Protein AF-A0A9D4W2P3-F1 (afdb_monomer_lite)

Secondary structure (DSSP, 8-state):
----------SS-SSS--GGGS---TTS--EETTTTEE-S-S-SSS-GGG-S--HHHHHHTSTHHHHHHHHHHHHHHHHHTT----TTT-HHHHHHHHHHHHHHHHHHHHHHHHHHHHHH--TT------HHHHH--S----EEPTTS-EEESHHHHTTTT-SS-------------SS-----GGG-S-SSSSTTT---STTPPP-HHHHHHHHHHHHHHHHHHHHTTS--

Structure (mmCIF, N/CA/C/O backbone):
data_AF-A0A9D4W2P3-F1
#
_entry.id   AF-A0A9D4W2P3-F1
#
loop_
_atom_site.group_PDB
_atom_site.id
_atom_site.type_symbol
_atom_site.label_atom_id
_atom_site.label_alt_id
_atom_site.label_comp_id
_atom_site.label_asym_id
_atom_site.label_entity_id
_atom_site.label_seq_id
_atom_site.pdbx_PDB_ins_code
_atom_site.Cartn_x
_atom_site.Cartn_y
_atom_site.Cartn_z
_atom_site.occupancy
_atom_site.B_iso_or_equiv
_atom_site.auth_seq_id
_atom_site.auth_comp_id
_atom_site.auth_asym_id
_atom_site.auth_atom_id
_atom_site.pdbx_PDB_model_num
ATOM 1 N N . MET A 1 1 ? 46.806 33.513 -24.355 1.00 38.38 1 MET A N 1
ATOM 2 C CA . MET A 1 1 ? 45.499 32.823 -24.316 1.00 38.38 1 MET A CA 1
ATOM 3 C C . MET A 1 1 ? 45.738 31.335 -24.508 1.00 38.38 1 MET A C 1
ATOM 5 O O . MET A 1 1 ? 46.000 30.915 -25.624 1.00 38.38 1 MET A O 1
ATOM 9 N N . ILE A 1 2 ? 45.729 30.551 -23.429 1.00 45.34 2 ILE A N 1
ATOM 10 C CA . ILE A 1 2 ? 45.813 29.088 -23.518 1.00 45.34 2 ILE A CA 1
ATOM 11 C C . ILE A 1 2 ? 44.373 28.591 -23.656 1.00 45.34 2 ILE A C 1
ATOM 13 O O . ILE A 1 2 ? 43.622 28.591 -22.683 1.00 45.34 2 ILE A O 1
ATOM 17 N N . GLN A 1 3 ? 43.963 28.233 -24.873 1.00 53.19 3 GLN A N 1
ATOM 18 C CA . GLN A 1 3 ? 42.738 27.466 -25.081 1.00 53.19 3 GLN A CA 1
ATOM 19 C C . GLN A 1 3 ? 42.959 26.081 -24.471 1.00 53.19 3 GLN A C 1
ATOM 21 O O . GLN A 1 3 ? 43.619 25.224 -25.056 1.00 53.19 3 GLN A O 1
ATOM 26 N N . VAL A 1 4 ? 42.426 25.863 -23.270 1.00 56.66 4 VAL A N 1
ATOM 27 C CA . VAL A 1 4 ? 42.284 24.515 -22.728 1.00 56.66 4 VAL A CA 1
ATOM 28 C C . VAL A 1 4 ? 41.228 23.823 -23.586 1.00 56.66 4 VAL A C 1
ATOM 30 O O . VAL A 1 4 ? 40.031 24.027 -23.405 1.00 56.66 4 VAL A O 1
ATOM 33 N N . LEU A 1 5 ? 41.677 23.039 -24.566 1.00 58.06 5 LEU A N 1
ATOM 34 C CA . LEU A 1 5 ? 40.849 22.074 -25.280 1.00 58.06 5 LEU A CA 1
ATOM 35 C C . LEU A 1 5 ? 40.244 21.123 -24.241 1.00 58.06 5 LEU A C 1
ATOM 37 O O . LEU A 1 5 ? 40.910 20.218 -23.733 1.00 58.06 5 LEU A O 1
ATOM 41 N N . MET A 1 6 ? 38.984 21.362 -23.884 1.00 60.69 6 MET A N 1
ATOM 42 C CA . MET A 1 6 ? 38.217 20.484 -23.014 1.00 60.69 6 MET A CA 1
ATOM 43 C C . MET A 1 6 ? 37.988 19.181 -23.783 1.00 60.69 6 MET A C 1
ATOM 45 O O . MET A 1 6 ? 37.117 19.083 -24.643 1.00 60.69 6 MET A O 1
ATOM 49 N N . ARG A 1 7 ? 38.859 18.199 -23.529 1.00 65.06 7 ARG A N 1
ATOM 50 C CA . ARG A 1 7 ? 38.795 16.848 -24.096 1.00 65.06 7 ARG A CA 1
ATOM 51 C C . ARG A 1 7 ? 37.372 16.305 -23.874 1.00 65.06 7 ARG A C 1
ATOM 53 O O . ARG A 1 7 ? 36.902 16.409 -22.737 1.00 65.06 7 ARG A O 1
ATOM 60 N N . PRO A 1 8 ? 36.680 15.752 -24.890 1.00 65.88 8 PRO A N 1
ATOM 61 C CA . PRO A 1 8 ? 35.343 15.203 -24.691 1.00 65.88 8 PRO A CA 1
ATOM 62 C C . PRO A 1 8 ? 35.424 14.132 -23.601 1.00 65.88 8 PRO A C 1
ATOM 64 O O . PRO A 1 8 ? 36.114 13.122 -23.749 1.00 65.88 8 PRO A O 1
ATOM 67 N N . ARG A 1 9 ? 34.801 14.402 -22.452 1.00 76.06 9 ARG A N 1
ATOM 68 C CA . ARG A 1 9 ? 34.713 13.434 -21.359 1.00 76.06 9 ARG A CA 1
ATOM 69 C C . ARG A 1 9 ? 33.626 12.435 -21.731 1.00 76.06 9 ARG A C 1
ATOM 71 O O . ARG A 1 9 ? 32.542 12.843 -22.141 1.00 76.06 9 ARG A O 1
ATOM 78 N N . ASN A 1 10 ? 33.918 11.143 -21.602 1.00 81.56 10 ASN A N 1
A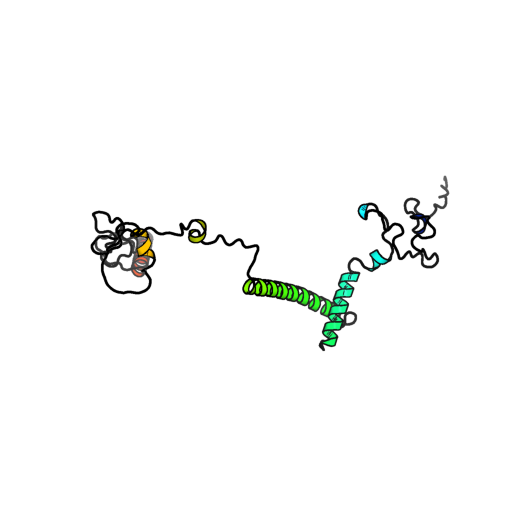TOM 79 C CA . ASN A 1 10 ? 32.897 10.110 -21.754 1.00 81.56 10 ASN A CA 1
ATOM 80 C C . ASN A 1 10 ? 31.756 10.401 -20.767 1.00 81.56 10 ASN A C 1
ATOM 82 O O . ASN A 1 10 ? 32.015 10.609 -19.586 1.00 81.56 10 ASN A O 1
ATOM 86 N N . LEU A 1 11 ? 30.517 10.434 -21.269 1.00 86.81 11 LEU A N 1
ATOM 87 C CA . LEU A 1 11 ? 29.311 10.715 -20.474 1.00 86.81 11 LEU A CA 1
ATOM 88 C C . LEU A 1 11 ? 28.924 9.553 -19.551 1.00 86.81 11 LEU A C 1
ATOM 90 O O . LEU A 1 11 ? 28.167 9.747 -18.607 1.00 86.81 11 LEU A O 1
ATOM 94 N N . CYS A 1 12 ? 29.423 8.350 -19.841 1.00 86.50 12 CYS A N 1
ATOM 95 C CA . CYS A 1 12 ? 29.224 7.187 -18.991 1.00 86.50 12 CYS A CA 1
ATOM 96 C C . CYS A 1 12 ? 29.960 7.403 -17.669 1.00 86.50 12 CYS A C 1
ATOM 98 O O . CYS A 1 12 ? 31.192 7.508 -17.656 1.00 86.50 12 CYS A O 1
ATOM 100 N N . LEU A 1 13 ? 29.197 7.450 -16.580 1.00 91.12 13 LEU A N 1
ATOM 101 C CA . LEU A 1 13 ? 29.736 7.397 -15.228 1.00 91.12 13 LEU A CA 1
ATOM 102 C C . LEU A 1 13 ? 30.447 6.052 -15.059 1.00 91.12 13 LEU A C 1
ATOM 104 O O . LEU A 1 13 ? 29.968 5.030 -15.552 1.00 91.12 13 LEU A O 1
ATOM 108 N N . ARG A 1 14 ? 31.641 6.065 -14.461 1.00 89.38 14 ARG A N 1
ATOM 109 C CA . ARG A 1 14 ? 32.452 4.844 -14.295 1.00 89.38 14 ARG A CA 1
ATOM 110 C C . ARG A 1 14 ? 32.100 4.095 -13.015 1.00 89.38 14 ARG A C 1
ATOM 112 O O . ARG A 1 14 ? 32.442 2.925 -12.892 1.00 89.38 14 ARG A O 1
ATOM 119 N N . GLU A 1 15 ? 31.454 4.787 -12.088 1.00 90.38 15 GLU A N 1
ATOM 120 C CA . GLU A 1 15 ? 30.993 4.301 -10.796 1.00 90.38 15 GLU A CA 1
ATOM 121 C C . GLU A 1 15 ? 29.746 3.417 -10.945 1.00 90.38 15 GLU A C 1
ATOM 123 O O . GLU A 1 15 ? 29.604 2.427 -10.229 1.00 90.38 15 GLU A O 1
ATOM 128 N N . ASP A 1 16 ? 28.886 3.734 -11.918 1.00 90.50 16 ASP A N 1
ATOM 129 C CA . ASP A 1 16 ? 27.661 2.987 -12.196 1.00 90.50 16 ASP A CA 1
ATOM 130 C C . ASP A 1 16 ? 27.954 1.795 -13.113 1.00 90.50 16 ASP A C 1
ATOM 132 O O . ASP A 1 16 ? 28.232 1.933 -14.309 1.00 90.50 16 ASP A O 1
ATOM 136 N N . THR A 1 17 ? 27.861 0.589 -12.564 1.00 90.56 17 THR A N 1
ATOM 137 C CA . THR A 1 17 ? 27.993 -0.645 -13.341 1.00 90.56 17 THR A CA 1
ATOM 138 C C . THR A 1 17 ? 26.721 -0.920 -14.147 1.00 90.56 17 THR A C 1
ATOM 140 O O . THR A 1 17 ? 25.586 -0.697 -13.719 1.00 90.56 17 THR A O 1
ATOM 143 N N . THR A 1 18 ? 26.886 -1.428 -15.368 1.00 91.81 18 THR A N 1
ATOM 144 C CA . THR A 1 18 ? 25.745 -1.765 -16.228 1.00 91.81 18 THR A CA 1
ATOM 145 C C . THR A 1 18 ? 25.010 -3.001 -15.714 1.00 91.81 18 THR A C 1
ATOM 147 O O . THR A 1 18 ? 25.652 -3.967 -15.303 1.00 91.81 18 THR A O 1
ATOM 150 N N . LYS A 1 19 ? 23.678 -3.036 -15.859 1.00 92.50 19 LYS A N 1
ATOM 151 C CA . LYS A 1 19 ? 22.814 -4.110 -15.329 1.00 92.50 19 LYS A CA 1
ATOM 152 C C . LYS A 1 19 ? 23.292 -5.536 -15.668 1.00 92.50 19 LYS A C 1
ATOM 154 O O . LYS A 1 19 ? 23.323 -6.397 -14.801 1.00 92.50 19 LYS A O 1
ATOM 159 N N . TYR A 1 20 ? 23.697 -5.786 -16.911 1.00 92.31 20 TYR A N 1
ATOM 160 C CA . TYR A 1 20 ? 24.110 -7.114 -17.392 1.00 92.31 20 TYR A CA 1
ATOM 161 C C . TYR A 1 20 ? 25.519 -7.549 -16.952 1.00 92.31 20 TYR A C 1
ATOM 163 O O . TYR A 1 20 ? 25.903 -8.684 -17.205 1.00 92.31 20 TYR A O 1
ATOM 171 N N . LEU A 1 21 ? 26.304 -6.671 -16.318 1.00 92.19 21 LEU A N 1
ATOM 172 C CA . LEU A 1 21 ? 27.628 -7.024 -15.791 1.00 92.19 21 LEU A CA 1
ATOM 173 C C . LEU A 1 21 ? 27.584 -7.477 -14.327 1.00 92.19 21 LEU A C 1
ATOM 175 O O . LEU A 1 21 ? 28.593 -7.958 -13.822 1.00 92.19 21 LEU A O 1
ATOM 179 N N . TRP A 1 22 ? 26.432 -7.367 -13.655 1.00 89.38 22 TRP A N 1
ATOM 180 C CA . TRP A 1 22 ? 26.283 -7.805 -12.263 1.00 89.38 22 TRP A CA 1
ATOM 181 C C . TRP A 1 22 ? 26.430 -9.318 -12.089 1.00 89.38 22 TRP A C 1
ATOM 183 O O . TRP A 1 22 ? 26.970 -9.768 -11.082 1.00 89.38 22 TRP A O 1
ATOM 193 N N . ASN A 1 23 ? 25.967 -10.106 -13.061 1.00 91.44 23 ASN A N 1
ATOM 194 C CA . ASN A 1 23 ? 26.142 -11.553 -13.075 1.00 91.44 23 ASN A CA 1
ATOM 195 C C . ASN A 1 23 ? 26.483 -12.013 -14.498 1.00 91.44 23 ASN A C 1
ATOM 197 O O . ASN A 1 23 ? 25.672 -11.878 -15.407 1.00 91.44 23 ASN A O 1
ATOM 201 N N . LEU A 1 24 ? 27.689 -12.558 -14.683 1.00 91.12 24 LEU A N 1
ATOM 202 C CA . LEU A 1 24 ? 28.179 -13.021 -15.989 1.00 91.12 24 LEU A CA 1
ATOM 203 C C . LEU A 1 24 ? 27.689 -14.429 -16.357 1.00 91.12 24 LEU A C 1
ATOM 205 O O . LEU A 1 24 ? 27.979 -14.918 -17.448 1.00 91.12 24 LEU A O 1
ATOM 209 N N . ASN A 1 25 ? 26.964 -15.102 -15.460 1.00 90.88 25 ASN A N 1
ATOM 210 C CA . ASN A 1 25 ? 26.402 -16.411 -15.757 1.00 90.88 25 ASN A CA 1
ATOM 211 C C . ASN A 1 25 ? 25.335 -16.296 -16.849 1.00 90.88 25 ASN A C 1
ATOM 213 O O . ASN A 1 25 ? 24.422 -15.476 -16.761 1.00 90.88 25 ASN A O 1
ATOM 217 N N . VAL A 1 26 ? 25.408 -17.182 -17.842 1.00 88.88 26 VAL A N 1
ATOM 218 C CA . VAL A 1 26 ? 24.479 -17.206 -18.987 1.00 88.88 26 VAL A CA 1
ATOM 219 C C . VAL A 1 26 ? 23.028 -17.443 -18.547 1.00 88.88 26 VAL A C 1
ATOM 221 O O . VAL A 1 26 ? 22.110 -16.892 -19.142 1.00 88.88 26 VAL A O 1
ATOM 224 N N . ASN A 1 27 ? 22.830 -18.209 -17.469 1.00 88.50 27 ASN A N 1
ATOM 225 C CA . ASN A 1 27 ? 21.514 -18.535 -16.903 1.00 88.50 27 ASN A CA 1
ATOM 226 C C . ASN A 1 27 ? 21.046 -17.533 -15.830 1.00 88.50 27 ASN A C 1
ATOM 228 O O . ASN A 1 27 ? 20.189 -17.862 -15.014 1.00 88.50 27 ASN A O 1
ATOM 232 N N . SER A 1 28 ? 21.656 -16.349 -15.761 1.00 89.31 28 SER A N 1
ATOM 233 C CA . SER A 1 28 ? 21.198 -15.278 -14.874 1.00 89.31 28 SER A CA 1
ATOM 234 C C . SER A 1 28 ? 19.982 -14.543 -15.460 1.00 89.31 28 SER A C 1
ATOM 236 O O . SER A 1 28 ? 19.429 -14.937 -16.489 1.00 89.31 28 SER A O 1
ATOM 238 N N . ALA A 1 29 ? 19.543 -13.474 -14.793 1.00 92.12 29 ALA A N 1
ATOM 239 C CA . ALA A 1 29 ? 18.413 -12.671 -15.239 1.00 92.12 29 ALA A CA 1
ATOM 240 C C . ALA A 1 29 ? 18.616 -12.104 -16.656 1.00 92.12 29 ALA A C 1
ATOM 242 O O . ALA A 1 29 ? 19.649 -11.520 -16.989 1.00 92.12 29 ALA A O 1
ATOM 243 N N . HIS A 1 30 ? 17.583 -12.228 -17.490 1.00 93.62 30 HIS A N 1
ATOM 244 C CA . HIS A 1 30 ? 17.625 -11.762 -18.871 1.00 93.62 30 HIS A CA 1
ATOM 245 C C . HIS A 1 30 ? 17.617 -10.225 -18.963 1.00 93.62 30 HIS A C 1
ATOM 247 O O . HIS A 1 30 ? 16.738 -9.558 -18.407 1.00 93.62 30 HIS A O 1
ATOM 253 N N . TYR A 1 31 ? 18.565 -9.672 -19.724 1.00 94.94 31 TYR A N 1
ATOM 254 C CA . TYR A 1 31 ? 18.640 -8.251 -20.067 1.00 94.94 31 TYR A CA 1
ATOM 255 C C . TYR A 1 31 ? 18.211 -8.026 -21.519 1.00 94.94 31 TYR A C 1
ATOM 257 O O . TYR A 1 31 ? 18.824 -8.571 -22.436 1.00 94.94 31 TYR A O 1
ATOM 265 N N . ASP A 1 32 ? 17.200 -7.183 -21.734 1.00 95.69 32 ASP A N 1
ATOM 266 C CA . ASP A 1 32 ? 16.795 -6.748 -23.072 1.00 95.69 32 ASP A CA 1
ATOM 267 C C . ASP A 1 32 ? 17.592 -5.489 -23.476 1.00 95.69 32 ASP A C 1
ATOM 269 O O . ASP A 1 32 ? 17.334 -4.403 -22.938 1.00 95.69 32 ASP A O 1
ATOM 273 N N . PRO A 1 33 ? 18.535 -5.574 -24.438 1.00 95.69 33 PRO A N 1
ATOM 274 C CA . PRO A 1 33 ? 19.380 -4.446 -24.829 1.00 95.69 33 PRO A CA 1
ATOM 275 C C . PRO A 1 33 ? 18.615 -3.330 -25.547 1.00 95.69 33 PRO A C 1
ATOM 277 O O . PRO A 1 33 ? 19.089 -2.193 -25.590 1.00 95.69 33 PRO A O 1
ATOM 280 N N . LYS A 1 34 ? 17.427 -3.616 -26.097 1.00 96.56 34 LYS A N 1
ATOM 281 C CA . LYS A 1 34 ? 16.631 -2.621 -26.822 1.00 96.56 34 LYS A CA 1
ATOM 282 C C . LYS A 1 34 ? 15.956 -1.657 -25.857 1.00 96.56 34 LYS A C 1
ATOM 284 O O . LYS A 1 34 ? 16.083 -0.441 -25.995 1.00 96.56 34 LYS A O 1
ATOM 289 N N . THR A 1 35 ? 15.244 -2.206 -24.876 1.00 95.31 35 THR A N 1
ATOM 290 C CA . THR A 1 35 ? 14.532 -1.424 -23.855 1.00 95.31 35 THR A CA 1
ATOM 291 C C . THR A 1 35 ? 15.409 -1.089 -22.651 1.00 95.31 35 THR A C 1
ATOM 293 O O . THR A 1 35 ? 15.015 -0.273 -21.822 1.00 95.31 35 THR A O 1
ATOM 296 N N . ARG A 1 36 ? 16.608 -1.685 -22.569 1.00 93.62 36 ARG A N 1
ATOM 297 C CA . ARG A 1 36 ? 17.552 -1.572 -21.447 1.00 93.62 36 ARG A CA 1
ATOM 298 C C . ARG A 1 36 ? 16.940 -2.005 -20.109 1.00 93.62 36 ARG A C 1
ATOM 300 O O . ARG A 1 36 ? 17.272 -1.452 -19.056 1.00 93.62 36 ARG A O 1
ATOM 307 N N . SER A 1 37 ? 16.048 -2.993 -20.149 1.00 94.31 37 SER A N 1
ATOM 308 C CA . SER A 1 37 ? 15.345 -3.500 -18.968 1.00 94.31 37 SER A CA 1
ATOM 309 C C . SER A 1 37 ? 15.853 -4.876 -18.545 1.00 94.31 37 SER A C 1
ATOM 311 O O . SER A 1 37 ? 16.208 -5.710 -19.378 1.00 94.31 37 SER A O 1
ATOM 313 N N . MET A 1 38 ? 15.896 -5.096 -17.233 1.00 94.38 38 MET A N 1
ATOM 314 C CA . MET A 1 38 ? 16.194 -6.384 -16.606 1.00 94.38 38 MET A CA 1
ATOM 315 C C . MET A 1 38 ? 15.075 -6.656 -15.609 1.00 94.38 38 MET A C 1
ATOM 317 O O . MET A 1 38 ? 14.897 -5.903 -14.658 1.00 94.38 38 MET A O 1
ATOM 321 N N . ARG A 1 39 ? 14.254 -7.676 -15.866 1.00 92.75 39 ARG A N 1
ATOM 322 C CA . ARG A 1 39 ? 13.030 -7.887 -15.076 1.00 92.75 39 ARG A CA 1
ATOM 323 C C . ARG A 1 39 ? 13.314 -8.502 -13.713 1.00 92.75 39 ARG A C 1
ATOM 325 O O . ARG A 1 39 ? 12.799 -8.007 -12.716 1.00 92.75 39 ARG A O 1
ATOM 332 N N . GLU A 1 40 ? 14.089 -9.576 -13.717 1.00 93.19 40 GLU A N 1
ATOM 333 C CA . GLU A 1 40 ? 14.409 -10.381 -12.541 1.00 93.19 40 GLU A CA 1
ATOM 334 C C . GLU A 1 40 ? 15.735 -9.956 -11.916 1.00 93.19 40 GLU A C 1
ATOM 336 O O . GLU A 1 40 ? 16.567 -9.303 -12.552 1.00 93.19 40 GLU A O 1
ATOM 341 N N . ASP A 1 41 ? 15.933 -10.357 -10.668 1.00 92.56 41 ASP A N 1
ATOM 342 C CA . ASP A 1 41 ? 17.146 -10.096 -9.912 1.00 92.56 41 ASP A CA 1
ATOM 343 C C . ASP A 1 41 ? 18.303 -10.934 -10.471 1.00 92.56 41 ASP A C 1
ATOM 345 O O . ASP A 1 41 ? 18.212 -12.164 -10.517 1.00 92.56 41 ASP A O 1
ATOM 349 N N . PRO A 1 42 ? 19.444 -10.320 -10.830 1.00 91.00 42 PRO A N 1
ATOM 350 C CA . PRO A 1 42 ? 20.603 -11.072 -11.305 1.00 91.00 42 PRO A CA 1
ATOM 351 C C . PRO A 1 42 ? 21.255 -11.920 -10.200 1.00 91.00 42 PRO A C 1
ATOM 353 O O . PRO A 1 42 ? 21.966 -12.876 -10.509 1.00 91.00 42 PRO A O 1
ATOM 356 N N . LEU A 1 43 ? 21.029 -11.589 -8.922 1.00 90.31 43 LEU A N 1
ATOM 357 C CA . LEU A 1 43 ? 21.600 -12.266 -7.751 1.00 90.31 43 LEU A CA 1
ATOM 358 C C . LEU A 1 43 ? 20.509 -12.548 -6.697 1.00 90.31 43 LEU A C 1
ATOM 360 O O . LEU A 1 43 ? 20.433 -11.849 -5.687 1.00 90.31 43 LEU A O 1
ATOM 364 N N . PRO A 1 44 ? 19.654 -13.570 -6.882 1.00 88.06 44 PRO A N 1
ATOM 365 C CA . PRO A 1 44 ? 18.550 -13.838 -5.958 1.00 88.06 44 PRO A CA 1
ATOM 366 C C . PRO A 1 44 ? 19.027 -14.306 -4.574 1.00 88.06 44 PRO A C 1
ATOM 368 O O . PRO A 1 44 ? 18.443 -13.910 -3.570 1.00 88.06 44 PRO A O 1
ATOM 371 N N . VAL A 1 45 ? 20.119 -15.078 -4.513 1.00 89.25 45 VAL A N 1
ATOM 372 C CA . VAL A 1 45 ? 20.633 -15.716 -3.281 1.00 89.25 45 VAL A CA 1
ATOM 373 C C . VAL A 1 45 ? 21.319 -14.734 -2.323 1.00 89.25 45 VAL A C 1
ATOM 375 O O . VAL A 1 45 ? 21.369 -14.993 -1.125 1.00 89.25 45 VAL A O 1
ATOM 378 N N . ALA A 1 46 ? 21.854 -13.618 -2.828 1.00 88.31 46 ALA A N 1
ATOM 379 C CA . ALA A 1 46 ? 22.594 -12.664 -2.001 1.00 88.31 46 ALA A CA 1
ATOM 380 C C . ALA A 1 46 ? 21.700 -12.000 -0.934 1.00 88.31 46 ALA A C 1
ATOM 382 O O . ALA A 1 46 ? 20.474 -11.956 -1.068 1.00 88.31 46 ALA A O 1
ATOM 383 N N . HIS A 1 47 ? 22.306 -11.459 0.123 1.00 89.19 47 HIS A N 1
ATOM 384 C CA . HIS A 1 47 ? 21.573 -10.736 1.162 1.00 89.19 47 HIS A CA 1
ATOM 385 C C . HIS A 1 47 ? 21.056 -9.382 0.644 1.00 89.19 47 HIS A C 1
ATOM 387 O O . HIS A 1 47 ? 21.787 -8.694 -0.064 1.00 89.19 47 HIS A O 1
ATOM 393 N N . PRO A 1 48 ? 19.833 -8.952 1.011 1.00 87.12 48 PRO A N 1
ATOM 394 C CA . PRO A 1 48 ? 19.205 -7.748 0.451 1.00 87.12 48 PRO A CA 1
ATOM 395 C C . PRO A 1 48 ? 20.003 -6.463 0.717 1.00 87.12 48 PRO A C 1
ATOM 397 O O . PRO A 1 48 ? 20.112 -5.620 -0.160 1.00 87.12 48 PRO A O 1
ATOM 400 N N . ASN A 1 49 ? 20.650 -6.340 1.880 1.00 87.50 49 ASN A N 1
ATOM 401 C CA . ASN A 1 49 ? 21.434 -5.146 2.227 1.00 87.50 49 ASN A CA 1
ATOM 402 C C . ASN A 1 49 ? 22.724 -4.989 1.405 1.00 87.50 49 ASN A C 1
ATOM 404 O O . ASN A 1 49 ? 23.279 -3.897 1.338 1.00 87.50 49 ASN A O 1
ATOM 408 N N . GLU A 1 50 ? 23.219 -6.075 0.813 1.00 84.75 50 GLU A N 1
ATOM 409 C CA . GLU A 1 50 ? 24.427 -6.081 -0.018 1.00 84.75 50 GLU A CA 1
ATOM 410 C C . GLU A 1 50 ? 24.085 -5.935 -1.509 1.00 84.75 50 GLU A C 1
ATOM 412 O O . GLU A 1 50 ? 24.971 -5.724 -2.339 1.00 84.75 50 GLU A O 1
ATOM 417 N N . LYS A 1 51 ? 22.796 -6.035 -1.868 1.00 85.25 51 LYS A N 1
ATOM 418 C CA . LYS A 1 51 ? 22.331 -5.894 -3.246 1.00 85.25 51 LYS A CA 1
ATOM 419 C C . LYS A 1 51 ? 22.206 -4.424 -3.610 1.00 85.25 51 LYS A C 1
ATOM 421 O O . LYS A 1 51 ? 21.437 -3.674 -3.023 1.00 85.25 51 LYS A O 1
ATOM 426 N N . PHE A 1 52 ? 22.908 -4.038 -4.667 1.00 85.25 52 PHE A N 1
ATOM 427 C CA . PHE A 1 52 ? 22.722 -2.731 -5.293 1.00 85.25 52 PHE A CA 1
ATOM 428 C C . PHE A 1 52 ? 21.481 -2.688 -6.205 1.00 85.25 52 PHE A C 1
ATOM 430 O O . PHE A 1 52 ? 20.904 -1.626 -6.423 1.00 85.25 52 PHE A O 1
ATOM 437 N N . TYR A 1 53 ? 21.073 -3.835 -6.760 1.00 90.19 53 TYR A N 1
ATOM 438 C CA . TYR A 1 53 ? 19.989 -3.926 -7.737 1.00 90.19 53 TYR A CA 1
ATOM 439 C C . TYR A 1 53 ? 19.151 -5.198 -7.547 1.00 90.19 53 TYR A C 1
ATOM 441 O O . TYR A 1 53 ? 19.677 -6.310 -7.598 1.00 90.19 53 TYR A O 1
ATOM 449 N N . GLU A 1 54 ? 17.841 -5.014 -7.381 1.00 90.88 54 GLU A N 1
ATOM 450 C CA . GLU A 1 54 ? 16.833 -6.063 -7.132 1.00 90.88 54 GLU A CA 1
ATOM 451 C C . GLU A 1 54 ? 15.877 -6.239 -8.331 1.00 90.88 54 GLU A C 1
ATOM 453 O O . GLU A 1 54 ? 14.697 -6.521 -8.167 1.00 90.88 54 GLU A O 1
ATOM 458 N N . GLY A 1 55 ? 16.339 -5.969 -9.558 1.00 92.25 55 GLY A N 1
ATOM 459 C CA . GLY A 1 55 ? 15.500 -6.104 -10.756 1.00 92.25 55 GLY A CA 1
ATOM 460 C C . GLY A 1 55 ? 14.457 -4.989 -10.941 1.00 92.25 55 GLY A C 1
ATOM 461 O O . GLY A 1 55 ? 14.023 -4.309 -10.013 1.00 92.25 55 GLY A O 1
ATOM 462 N N . ASP A 1 56 ? 14.014 -4.776 -12.184 1.00 93.56 56 ASP A N 1
ATOM 463 C CA . ASP A 1 56 ? 13.034 -3.727 -12.500 1.00 93.56 56 ASP A CA 1
ATOM 464 C C . ASP A 1 56 ? 11.629 -4.050 -11.945 1.00 93.56 56 ASP A C 1
ATOM 466 O O . ASP A 1 56 ? 10.831 -3.138 -11.720 1.00 93.56 56 ASP A O 1
ATOM 470 N N . ASN A 1 57 ? 11.295 -5.327 -11.716 1.00 92.56 57 ASN A N 1
ATOM 471 C CA . ASN A 1 57 ? 9.983 -5.723 -11.189 1.00 92.56 57 ASN A CA 1
ATOM 472 C C . ASN A 1 57 ? 9.766 -5.286 -9.738 1.00 92.56 57 ASN A C 1
ATOM 474 O O . ASN A 1 57 ? 8.654 -4.886 -9.386 1.00 92.56 57 ASN A O 1
ATOM 478 N N . GLN A 1 58 ? 10.813 -5.325 -8.917 1.00 91.38 58 GLN A N 1
ATOM 479 C CA . GLN A 1 58 ? 10.750 -4.872 -7.535 1.00 91.38 58 GLN A CA 1
ATOM 480 C C . GLN A 1 58 ? 10.423 -3.377 -7.463 1.00 91.38 58 GLN 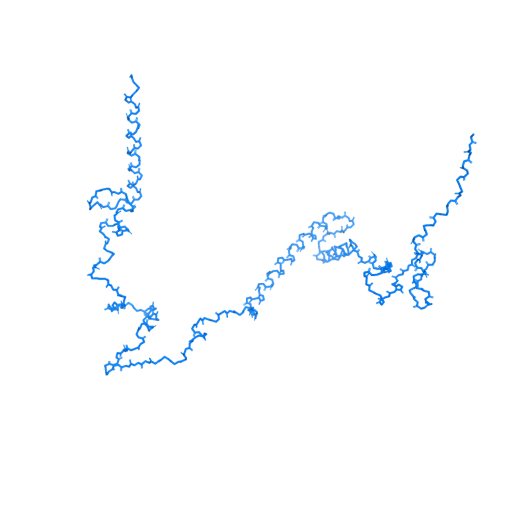A C 1
ATOM 482 O O . GLN A 1 58 ? 9.493 -2.965 -6.767 1.00 91.38 58 GLN A O 1
ATOM 487 N N . TYR A 1 59 ? 11.108 -2.554 -8.262 1.00 89.00 59 TYR A N 1
ATOM 488 C CA . TYR A 1 59 ? 10.831 -1.115 -8.341 1.00 89.00 59 TYR A CA 1
ATOM 489 C C . TYR A 1 59 ? 9.430 -0.802 -8.888 1.00 89.00 59 TYR A C 1
ATOM 491 O O . TYR A 1 59 ? 8.800 0.160 -8.460 1.00 89.00 59 TYR A O 1
ATOM 499 N N . ARG A 1 60 ? 8.899 -1.623 -9.804 1.00 90.31 60 ARG A N 1
ATOM 500 C CA . ARG A 1 60 ? 7.522 -1.468 -10.317 1.00 90.31 60 ARG A CA 1
ATOM 501 C C . ARG A 1 60 ? 6.450 -1.790 -9.279 1.00 90.31 60 ARG A C 1
ATOM 503 O O . ARG A 1 60 ? 5.371 -1.206 -9.324 1.00 90.31 60 ARG A O 1
ATOM 510 N N . ASN A 1 61 ? 6.736 -2.723 -8.376 1.00 90.81 61 ASN A N 1
ATOM 511 C CA . ASN A 1 61 ? 5.792 -3.222 -7.378 1.00 90.81 61 ASN A CA 1
ATOM 512 C C . ASN A 1 61 ? 5.994 -2.601 -5.990 1.00 90.81 61 ASN A C 1
ATOM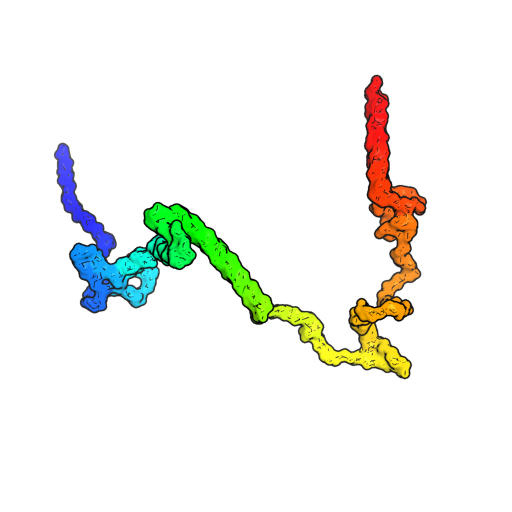 514 O O . ASN A 1 61 ? 5.468 -3.130 -5.016 1.00 90.81 61 ASN A O 1
ATOM 518 N N . SER A 1 62 ? 6.737 -1.502 -5.874 1.00 92.75 62 SER A N 1
ATOM 519 C CA . SER A 1 62 ? 7.045 -0.857 -4.596 1.00 92.75 62 SER A CA 1
ATOM 520 C C . SER A 1 62 ? 6.575 0.599 -4.546 1.00 92.75 62 SER A C 1
ATOM 522 O O . SER A 1 62 ? 6.175 1.198 -5.547 1.00 92.75 62 SER A O 1
ATOM 524 N N . GLY A 1 63 ? 6.567 1.163 -3.335 1.00 92.75 63 GLY A N 1
ATOM 525 C CA . GLY A 1 63 ? 6.195 2.555 -3.088 1.00 92.75 63 GLY A CA 1
ATOM 526 C C . GLY A 1 63 ? 4.718 2.858 -3.361 1.00 92.75 63 GLY A C 1
ATOM 527 O O . GLY A 1 63 ? 3.832 2.039 -3.111 1.00 92.75 63 GLY A O 1
ATOM 528 N N . GLN A 1 64 ? 4.460 4.053 -3.896 1.00 93.00 64 GLN A N 1
ATOM 529 C CA . GLN A 1 64 ? 3.110 4.582 -4.141 1.00 93.00 64 GLN A CA 1
ATOM 530 C C . GLN A 1 64 ? 2.312 3.773 -5.178 1.00 93.00 64 GLN A C 1
ATOM 532 O O . GLN A 1 64 ? 1.086 3.857 -5.212 1.00 93.00 64 GLN A O 1
ATOM 537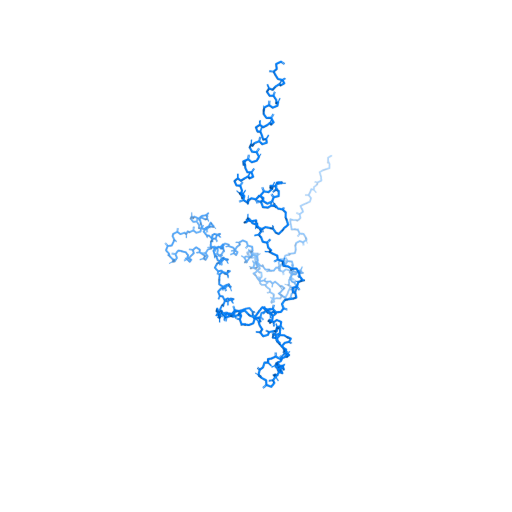 N N . ALA A 1 65 ? 2.976 2.952 -6.001 1.00 94.31 65 ALA A N 1
ATOM 538 C CA . ALA A 1 65 ? 2.306 2.083 -6.966 1.00 94.31 65 ALA A CA 1
ATOM 539 C C . ALA A 1 65 ? 1.392 1.051 -6.279 1.00 94.31 65 ALA A C 1
ATOM 541 O O . ALA A 1 65 ? 0.303 0.763 -6.780 1.00 94.31 65 ALA A O 1
ATOM 542 N N . LEU A 1 66 ? 1.797 0.525 -5.115 1.00 94.12 66 LEU A N 1
ATOM 543 C CA . LEU A 1 66 ? 0.969 -0.395 -4.328 1.00 94.12 66 LEU A CA 1
ATOM 544 C C . LEU A 1 66 ? -0.252 0.311 -3.741 1.00 94.12 66 LEU A C 1
ATOM 546 O O . LEU A 1 66 ? -1.364 -0.204 -3.839 1.00 94.12 66 LEU A O 1
ATOM 550 N N . GLU A 1 67 ? -0.059 1.508 -3.191 1.00 93.38 67 GLU A N 1
ATOM 551 C CA . GLU A 1 67 ? -1.153 2.304 -2.631 1.00 93.38 67 GLU A CA 1
ATOM 552 C C . GLU A 1 67 ? -2.183 2.664 -3.702 1.00 93.38 67 GLU A C 1
ATOM 554 O O . GLU A 1 67 ? -3.386 2.507 -3.486 1.00 93.38 67 GLU A O 1
ATOM 559 N N . TYR A 1 68 ? -1.709 3.070 -4.882 1.00 94.44 68 TYR A N 1
ATOM 560 C CA . TYR A 1 68 ? -2.549 3.337 -6.042 1.00 94.44 68 TYR A CA 1
ATOM 561 C C . TYR A 1 68 ? -3.302 2.081 -6.505 1.00 94.44 68 TYR A C 1
ATOM 563 O O . TYR A 1 68 ? -4.496 2.144 -6.799 1.00 94.44 68 TYR A O 1
ATOM 571 N N . LYS A 1 69 ? -2.637 0.918 -6.525 1.00 95.44 69 LYS A N 1
ATOM 572 C CA . LYS A 1 69 ? -3.261 -0.369 -6.867 1.00 95.44 69 LYS A CA 1
ATOM 573 C C . LYS A 1 69 ? -4.384 -0.731 -5.896 1.00 95.44 69 LYS A C 1
ATOM 575 O O . LYS A 1 69 ? -5.431 -1.197 -6.337 1.00 95.44 69 LYS A O 1
ATOM 580 N N . ASP A 1 70 ? -4.183 -0.531 -4.598 1.00 94.94 70 ASP A N 1
ATOM 581 C CA . ASP A 1 70 ? -5.206 -0.820 -3.591 1.00 94.94 70 ASP A CA 1
ATOM 582 C C . ASP A 1 70 ? -6.371 0.172 -3.645 1.00 94.94 70 ASP A C 1
ATOM 584 O O . ASP A 1 70 ? -7.525 -0.238 -3.519 1.00 94.94 70 ASP A O 1
ATOM 588 N N . LEU A 1 71 ? -6.093 1.450 -3.919 1.00 95.75 71 LEU A N 1
ATOM 589 C CA . LEU A 1 71 ? -7.130 2.449 -4.173 1.00 95.75 71 LEU A CA 1
ATOM 590 C C . LEU A 1 71 ? -7.961 2.069 -5.407 1.00 95.75 71 LEU A C 1
ATOM 592 O O . LEU A 1 71 ? -9.185 2.118 -5.350 1.00 95.75 71 LEU A O 1
ATOM 596 N N . ASN A 1 72 ? -7.317 1.604 -6.483 1.00 95.81 72 ASN A N 1
ATOM 597 C CA . ASN A 1 72 ? -8.005 1.165 -7.697 1.00 95.81 72 ASN A CA 1
ATOM 598 C C . ASN A 1 72 ? -8.932 -0.041 -7.447 1.00 95.81 72 ASN A C 1
ATOM 600 O O . ASN A 1 72 ? -10.081 -0.044 -7.890 1.00 95.81 72 ASN A O 1
ATOM 604 N N . LYS A 1 73 ? -8.476 -1.040 -6.676 1.00 96.38 73 LYS A N 1
ATOM 605 C CA . LYS A 1 73 ? -9.337 -2.160 -6.249 1.00 96.38 73 LYS A CA 1
ATOM 606 C C . LYS A 1 73 ? -10.538 -1.660 -5.448 1.00 96.38 73 LYS A C 1
ATOM 608 O O . LYS A 1 73 ? -11.662 -2.059 -5.723 1.00 96.38 73 LYS A O 1
ATOM 613 N N . HIS A 1 74 ? -10.312 -0.757 -4.492 1.00 95.50 74 HIS A N 1
ATOM 614 C CA . HIS A 1 74 ? -11.388 -0.199 -3.677 1.00 95.50 74 HIS A CA 1
ATOM 615 C C . HIS A 1 74 ? -12.429 0.542 -4.525 1.00 95.50 74 HIS A C 1
ATOM 617 O O . HIS A 1 74 ? -13.626 0.370 -4.306 1.00 95.50 74 HIS A O 1
ATOM 623 N N . THR A 1 75 ? -11.993 1.324 -5.517 1.00 96.38 75 THR A N 1
ATOM 624 C CA . THR A 1 75 ? -12.915 2.005 -6.437 1.00 96.38 75 THR A CA 1
ATOM 625 C C . THR A 1 75 ? -13.705 1.027 -7.301 1.00 96.38 75 THR A C 1
ATOM 627 O O . THR A 1 75 ? -14.897 1.237 -7.483 1.00 96.38 75 THR A O 1
ATOM 630 N N . GLN A 1 76 ? -13.091 -0.066 -7.771 1.00 94.75 76 GLN A N 1
ATOM 631 C CA . GLN A 1 76 ? -13.799 -1.117 -8.516 1.00 94.75 76 GLN A CA 1
ATOM 632 C C . GLN A 1 76 ? -14.866 -1.793 -7.647 1.00 94.75 76 GLN A C 1
ATOM 634 O O . GLN A 1 76 ? -16.020 -1.877 -8.046 1.00 94.75 76 GLN A O 1
ATOM 639 N N . GLU A 1 77 ? -14.521 -2.175 -6.416 1.00 95.19 77 GLU A N 1
ATOM 640 C CA . GLU A 1 77 ? -15.481 -2.763 -5.475 1.00 95.19 77 GLU A CA 1
ATOM 641 C C . GLU A 1 77 ? -16.626 -1.804 -5.113 1.00 95.19 77 GLU A C 1
ATOM 643 O O . GLU A 1 77 ? -17.747 -2.242 -4.856 1.00 95.19 77 GLU A O 1
ATOM 648 N N . ALA A 1 78 ? -16.351 -0.501 -5.018 1.00 95.56 78 ALA A N 1
ATOM 649 C CA . ALA A 1 78 ? -17.367 0.518 -4.765 1.00 95.56 78 ALA A CA 1
ATOM 650 C C . ALA A 1 78 ? -18.295 0.695 -5.976 1.00 95.56 78 ALA A C 1
ATOM 652 O O . ALA A 1 78 ? -19.512 0.788 -5.805 1.00 95.56 78 ALA A O 1
ATOM 653 N N . PHE A 1 79 ? -17.726 0.667 -7.181 1.00 95.19 79 PHE A N 1
ATOM 654 C CA . PHE A 1 79 ? -18.466 0.712 -8.434 1.00 95.19 79 PHE A CA 1
ATOM 655 C C . PHE A 1 79 ? -19.390 -0.498 -8.595 1.00 95.19 79 PHE A C 1
ATOM 657 O O . PHE A 1 79 ? -20.575 -0.325 -8.871 1.00 95.19 79 PHE A O 1
ATOM 664 N N . ASP A 1 80 ? -18.905 -1.705 -8.294 1.00 95.62 80 ASP A N 1
ATOM 665 C CA . ASP A 1 80 ? -19.713 -2.932 -8.313 1.00 95.62 80 ASP A CA 1
ATOM 666 C C . ASP A 1 80 ? -20.870 -2.888 -7.296 1.00 95.62 80 ASP A C 1
ATOM 668 O O . ASP A 1 80 ? -21.924 -3.489 -7.506 1.00 95.62 80 ASP A O 1
ATOM 672 N N . LYS A 1 81 ? -20.708 -2.136 -6.198 1.00 94.88 81 LYS A N 1
ATOM 673 C CA . LYS A 1 81 ? -21.768 -1.865 -5.206 1.00 94.88 81 LYS A CA 1
ATOM 674 C C . LYS A 1 81 ? -22.743 -0.762 -5.642 1.00 94.88 81 LYS A C 1
ATOM 676 O O . LYS A 1 81 ? -23.697 -0.490 -4.915 1.00 94.88 81 LYS A O 1
ATOM 681 N N . GLY A 1 82 ? -22.517 -0.124 -6.791 1.00 94.56 82 GLY A N 1
ATOM 682 C CA . GLY A 1 82 ? -23.357 0.934 -7.354 1.00 94.56 82 GLY A CA 1
ATOM 683 C C . GLY A 1 82 ? -22.955 2.363 -6.973 1.00 94.56 82 GLY A C 1
ATOM 684 O O . GLY A 1 82 ? -23.734 3.285 -7.207 1.00 94.56 82 GLY A O 1
ATOM 685 N N . GLN A 1 83 ? -21.777 2.580 -6.377 1.00 91.75 83 GLN A N 1
ATOM 686 C CA . GLN A 1 83 ? -21.253 3.931 -6.148 1.00 91.75 83 GLN A CA 1
ATOM 687 C C . GLN A 1 83 ? -20.521 4.434 -7.396 1.00 91.75 83 GLN A C 1
ATOM 689 O O . GLN A 1 83 ? -19.558 3.818 -7.842 1.00 91.75 83 GLN A O 1
ATOM 694 N N . ASP A 1 84 ? -20.929 5.584 -7.931 1.00 91.19 84 ASP A N 1
ATOM 695 C CA . ASP A 1 84 ? -20.264 6.195 -9.086 1.00 91.19 84 ASP A CA 1
ATOM 696 C C . ASP A 1 84 ? -18.990 6.943 -8.652 1.00 91.19 84 ASP A C 1
ATOM 698 O O . ASP A 1 84 ? -19.001 8.138 -8.350 1.00 91.19 84 ASP A O 1
ATOM 702 N N . VAL A 1 85 ? -17.890 6.198 -8.517 1.00 92.25 85 VAL A N 1
ATOM 703 C CA . VAL A 1 85 ? -16.573 6.719 -8.132 1.00 92.25 85 VAL A CA 1
ATOM 704 C C . VAL A 1 85 ? -15.528 6.162 -9.088 1.00 92.25 85 VAL A C 1
ATOM 706 O O . VAL A 1 85 ? -15.374 4.949 -9.209 1.00 92.25 85 VAL A O 1
ATOM 709 N N . HIS A 1 86 ? -14.761 7.045 -9.733 1.00 92.75 86 HIS A N 1
ATOM 710 C CA . HIS A 1 86 ? -13.743 6.640 -10.699 1.00 92.75 86 HIS A CA 1
ATOM 711 C C . HIS A 1 86 ? -12.402 7.322 -10.428 1.00 92.75 86 HIS A C 1
ATOM 713 O O . HIS A 1 86 ? -12.297 8.546 -10.419 1.00 92.75 86 HIS A O 1
ATOM 719 N N . ILE A 1 87 ? -11.341 6.526 -10.296 1.00 94.25 87 ILE A N 1
ATOM 720 C CA . ILE A 1 87 ? -10.004 6.996 -9.908 1.00 94.25 87 ILE A CA 1
ATOM 721 C C . ILE A 1 87 ? -9.412 8.054 -10.854 1.00 94.25 87 ILE A C 1
ATOM 723 O O . ILE A 1 87 ? -8.760 8.983 -10.394 1.00 94.25 87 ILE A O 1
ATOM 727 N N . GLN A 1 88 ? -9.652 7.946 -12.167 1.00 93.19 88 GLN A N 1
ATOM 728 C CA . GLN A 1 88 ? -9.143 8.917 -13.151 1.00 93.19 88 GLN A CA 1
ATOM 729 C C . GLN A 1 88 ? -10.065 10.124 -13.337 1.00 93.19 88 GLN A C 1
ATOM 731 O O . GLN A 1 88 ? -9.605 11.173 -13.773 1.00 93.19 88 GLN A O 1
ATOM 736 N N . ALA A 1 89 ? -11.364 9.974 -13.057 1.00 94.94 89 ALA A N 1
ATOM 737 C CA . ALA A 1 89 ? -12.333 11.042 -13.306 1.00 94.94 89 ALA A CA 1
ATOM 738 C C . ALA A 1 89 ? -12.471 11.944 -12.073 1.00 94.94 89 ALA A C 1
ATOM 740 O O . ALA A 1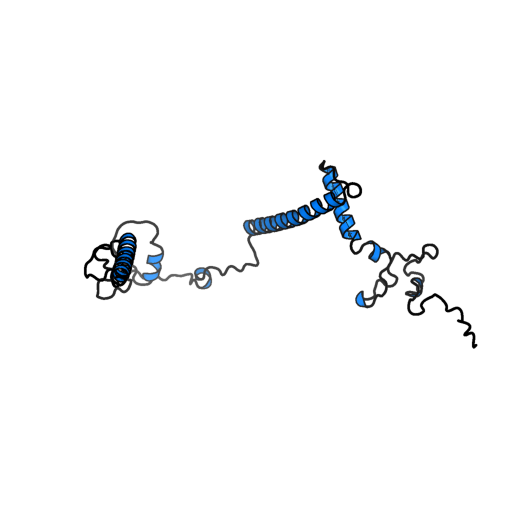 89 ? -12.507 13.164 -12.194 1.00 94.94 89 ALA A O 1
ATOM 741 N N . SER A 1 90 ? -12.489 11.340 -10.882 1.00 94.50 90 SER A N 1
ATOM 742 C CA . SER A 1 90 ? -12.614 12.014 -9.591 1.00 94.50 90 SER A CA 1
ATOM 743 C C . SER A 1 90 ? -11.584 11.490 -8.567 1.00 94.50 90 SER A C 1
ATOM 745 O O . SER A 1 90 ? -11.945 10.893 -7.548 1.00 94.50 90 SER A O 1
ATOM 747 N N . PRO A 1 91 ? -10.273 11.741 -8.779 1.00 95.44 91 PRO A N 1
ATOM 748 C CA . PRO A 1 91 ? -9.208 11.210 -7.920 1.00 95.44 91 PRO A CA 1
ATOM 749 C C . PRO A 1 91 ? -9.305 11.677 -6.461 1.00 95.44 91 PRO A C 1
ATOM 751 O O . PRO A 1 91 ? -9.131 10.875 -5.545 1.00 95.44 91 PRO A O 1
ATOM 754 N N . SER A 1 92 ? -9.632 12.952 -6.221 1.00 95.31 92 SER A N 1
ATOM 755 C CA . SER A 1 92 ? -9.738 13.513 -4.865 1.00 95.31 92 SER A CA 1
ATOM 756 C C . SER A 1 92 ? -10.891 12.904 -4.063 1.00 95.31 92 SER A C 1
ATOM 758 O O . SER A 1 92 ? -10.752 12.636 -2.870 1.00 95.31 92 SER A O 1
ATOM 760 N N . GLN A 1 93 ? -12.021 12.642 -4.725 1.00 95.12 93 GLN A N 1
ATOM 761 C CA . GLN A 1 93 ? -13.172 11.969 -4.129 1.00 95.12 93 GLN A CA 1
ATOM 762 C C . GLN A 1 93 ? -12.817 10.524 -3.763 1.00 95.12 93 GLN A C 1
ATOM 764 O O . GLN A 1 93 ? -13.062 10.103 -2.633 1.00 95.12 93 GLN A O 1
ATOM 769 N N . ALA A 1 94 ? -12.199 9.786 -4.690 1.00 95.81 94 ALA A N 1
ATOM 770 C CA . ALA A 1 94 ? -11.774 8.409 -4.463 1.00 95.81 94 ALA A CA 1
ATOM 771 C C . ALA A 1 94 ? -10.763 8.298 -3.306 1.00 95.81 94 ALA A C 1
ATOM 773 O O . ALA A 1 94 ? -10.885 7.418 -2.454 1.00 95.81 94 ALA A O 1
ATOM 774 N N . GLU A 1 95 ? -9.805 9.224 -3.219 1.00 95.12 95 GLU A N 1
ATOM 775 C CA . GLU A 1 95 ? -8.823 9.260 -2.132 1.00 95.12 95 GLU A CA 1
ATOM 776 C C . GLU A 1 95 ? -9.470 9.556 -0.770 1.00 95.12 95 GLU A C 1
ATOM 778 O O . GLU A 1 95 ? -9.155 8.895 0.224 1.00 95.12 95 GLU A O 1
ATOM 783 N N . LEU A 1 96 ? -10.403 10.512 -0.708 1.00 96.44 96 LEU A N 1
ATOM 784 C CA . LEU A 1 96 ? -11.125 10.845 0.523 1.00 96.44 96 LEU A CA 1
ATOM 785 C C . LEU A 1 96 ? -11.967 9.662 1.017 1.00 96.44 96 LEU A C 1
ATOM 787 O O . LEU A 1 96 ? -11.924 9.324 2.203 1.00 96.44 96 LEU A O 1
ATOM 791 N N . LEU A 1 97 ? -12.686 8.996 0.111 1.00 95.50 97 LEU A N 1
ATOM 792 C CA . LEU A 1 97 ? -13.450 7.790 0.431 1.00 95.50 97 LEU A CA 1
ATOM 793 C C . LEU A 1 97 ? -12.539 6.665 0.928 1.00 95.50 97 LEU A C 1
ATOM 795 O O . LEU A 1 97 ? -12.848 6.034 1.938 1.00 95.50 97 LEU A O 1
ATOM 799 N N . TYR A 1 98 ? -11.377 6.474 0.301 1.00 96.44 98 TYR A N 1
ATOM 800 C CA . TYR A 1 98 ? -10.414 5.459 0.716 1.00 96.44 98 TYR A CA 1
ATOM 801 C C . TYR A 1 98 ? -9.810 5.738 2.104 1.00 96.44 98 TYR A C 1
ATOM 803 O O . TYR A 1 98 ? -9.640 4.818 2.908 1.00 96.44 98 TYR A O 1
ATOM 811 N N . LYS A 1 99 ? -9.533 7.005 2.442 1.00 97.31 99 LYS A N 1
ATOM 812 C CA . LYS A 1 99 ? -9.097 7.402 3.796 1.00 97.31 99 LYS A CA 1
ATOM 813 C C . LYS A 1 99 ? -10.168 7.094 4.841 1.00 97.31 99 LYS A C 1
ATOM 815 O O . LYS A 1 99 ? -9.865 6.475 5.861 1.00 97.31 99 LYS A O 1
ATOM 820 N N . ASN A 1 100 ? -11.419 7.454 4.558 1.00 97.25 100 ASN A N 1
ATOM 821 C CA . ASN A 1 100 ? -12.549 7.131 5.430 1.00 97.25 100 ASN A CA 1
ATOM 822 C C . ASN A 1 100 ? -12.707 5.614 5.590 1.00 97.25 100 ASN A C 1
ATOM 824 O O . ASN A 1 100 ? -12.873 5.123 6.706 1.00 97.25 100 ASN A O 1
ATOM 828 N N . PHE A 1 101 ? -12.561 4.859 4.499 1.00 96.62 101 PHE A N 1
ATOM 829 C CA . PHE A 1 101 ? -12.592 3.402 4.512 1.00 96.62 101 PHE A CA 1
ATOM 830 C C . PHE A 1 101 ? -11.496 2.798 5.400 1.00 96.62 101 PHE A C 1
ATOM 832 O O . PHE A 1 101 ? -11.796 1.892 6.173 1.00 96.62 101 PHE A O 1
ATOM 839 N N . LYS A 1 102 ? -10.253 3.305 5.367 1.00 97.62 102 LYS A N 1
ATOM 840 C CA . LYS A 1 102 ? -9.177 2.837 6.265 1.00 97.62 102 LYS A CA 1
ATOM 841 C C . LYS A 1 102 ? -9.543 3.025 7.740 1.00 97.62 102 LYS A C 1
ATOM 843 O O . LYS A 1 102 ? -9.441 2.073 8.511 1.00 97.62 102 LYS A O 1
ATOM 848 N N . ILE A 1 103 ? -10.050 4.205 8.104 1.00 98.31 103 ILE A N 1
ATOM 849 C CA . ILE A 1 103 ? -10.493 4.506 9.476 1.00 98.31 103 ILE A CA 1
ATOM 850 C C . ILE A 1 103 ? -11.630 3.562 9.893 1.00 98.31 103 ILE A C 1
ATOM 852 O O . ILE A 1 103 ? -11.621 3.009 10.992 1.00 98.31 103 ILE A O 1
ATOM 856 N N . MET A 1 104 ? -12.617 3.346 9.018 1.00 97.94 104 MET A N 1
ATOM 857 C CA . MET A 1 104 ? -13.730 2.434 9.299 1.00 97.94 104 MET A CA 1
ATOM 858 C C . MET A 1 104 ? -13.264 0.978 9.404 1.00 97.94 104 MET A C 1
ATOM 860 O O . MET A 1 104 ? -13.716 0.259 10.289 1.00 97.94 104 MET A O 1
ATOM 864 N N . LYS A 1 105 ? -12.316 0.549 8.567 1.00 98.00 105 LYS A N 1
ATOM 865 C CA . LYS A 1 105 ? -11.734 -0.799 8.596 1.00 98.00 105 LYS A CA 1
ATOM 866 C C . LYS A 1 105 ? -11.000 -1.076 9.908 1.00 98.00 105 LYS A C 1
ATOM 868 O O . LYS A 1 105 ? -11.120 -2.174 10.445 1.00 98.00 105 LYS A O 1
ATOM 873 N N . GLU A 1 106 ? -10.272 -0.099 10.443 1.00 98.06 106 GLU A N 1
ATOM 874 C CA . GLU A 1 106 ? -9.614 -0.216 11.750 1.00 98.06 106 GLU A CA 1
ATOM 875 C C . GLU A 1 106 ? -10.624 -0.327 12.895 1.00 98.06 106 GLU A C 1
ATOM 877 O O . GLU A 1 106 ? -10.480 -1.217 13.733 1.00 98.06 106 GLU A O 1
ATOM 882 N N . LYS A 1 107 ? -11.685 0.492 12.880 1.00 98.19 107 LYS A N 1
ATOM 883 C CA . LYS A 1 107 ? -12.787 0.413 13.858 1.00 98.19 107 LYS A CA 1
ATOM 884 C C . LYS A 1 107 ? -13.515 -0.933 13.807 1.00 98.19 107 LYS A C 1
ATOM 886 O O . LYS A 1 107 ? -13.775 -1.537 14.839 1.00 98.19 107 LYS A O 1
ATOM 891 N N . VAL A 1 108 ? -13.804 -1.445 12.611 1.00 98.31 108 VAL A N 1
ATOM 892 C CA . VAL A 1 108 ? -14.417 -2.775 12.450 1.00 98.31 108 VAL A CA 1
ATOM 893 C C . VAL A 1 108 ? -13.468 -3.869 12.947 1.00 98.31 108 VAL A C 1
ATOM 895 O O . VAL A 1 108 ? -13.903 -4.824 13.584 1.00 98.31 108 VAL A O 1
ATOM 898 N N . ARG A 1 109 ? -12.156 -3.726 12.721 1.00 97.81 109 ARG A N 1
ATOM 899 C CA . ARG A 1 109 ? -11.156 -4.672 13.232 1.00 97.81 109 ARG A CA 1
ATOM 900 C C . ARG A 1 109 ? -11.069 -4.653 14.760 1.00 97.81 109 ARG A C 1
ATOM 902 O O . ARG A 1 109 ? -10.887 -5.722 15.336 1.00 97.81 109 ARG A O 1
ATOM 909 N N . SER A 1 110 ? -11.165 -3.494 15.417 1.00 97.44 110 SER A N 1
ATOM 910 C CA . SER A 1 110 ? -11.172 -3.421 16.887 1.00 97.44 110 SER A CA 1
ATOM 911 C C . SER A 1 110 ? -12.445 -4.030 17.468 1.00 97.44 110 SER A C 1
ATOM 913 O O . SER A 1 110 ? -12.342 -4.905 18.319 1.00 97.44 110 SER A O 1
ATOM 915 N N . GLN A 1 111 ? -13.612 -3.697 16.911 1.00 97.56 111 GLN A N 1
ATOM 916 C CA . GLN A 1 111 ? -14.888 -4.311 17.298 1.00 97.56 111 GLN A CA 1
ATOM 917 C C . GLN A 1 111 ? -14.860 -5.832 17.116 1.00 97.56 111 GLN A C 1
ATOM 919 O O . GLN A 1 111 ? -15.251 -6.579 18.004 1.00 97.56 111 GLN A O 1
ATOM 924 N N . MET A 1 112 ? -14.331 -6.328 15.993 1.00 97.44 112 MET A N 1
ATOM 925 C CA . MET A 1 112 ? -14.185 -7.768 15.774 1.00 97.44 112 MET A CA 1
ATOM 926 C C . MET A 1 112 ? -13.292 -8.413 16.843 1.00 97.44 112 MET A C 1
ATOM 928 O O . MET A 1 112 ? -13.635 -9.475 17.352 1.00 97.44 112 MET A O 1
ATOM 932 N N . LYS A 1 113 ? -12.180 -7.775 17.228 1.00 95.75 113 LYS A N 1
ATOM 933 C CA . LYS A 1 113 ? -11.325 -8.272 18.318 1.00 95.75 113 LYS A CA 1
ATOM 934 C C . LYS A 1 113 ? -12.064 -8.309 19.657 1.00 95.75 113 LYS A C 1
ATOM 936 O O . LYS A 1 113 ? -11.973 -9.323 20.335 1.00 95.75 113 LYS A O 1
ATOM 941 N N . GLU A 1 114 ? -12.805 -7.257 20.001 1.00 95.44 114 GLU A N 1
ATOM 942 C CA . GLU A 1 114 ? -13.621 -7.184 21.224 1.00 95.44 114 GLU A CA 1
ATOM 943 C C . GLU A 1 114 ? -14.677 -8.294 21.245 1.00 95.44 114 GLU A C 1
ATOM 945 O O . GLU A 1 114 ? -14.724 -9.075 22.186 1.00 95.44 114 GLU A O 1
ATOM 950 N N . THR A 1 115 ? -15.431 -8.471 20.155 1.00 96.38 115 THR A N 1
ATOM 951 C CA . THR A 1 115 ? -16.445 -9.539 20.070 1.00 96.38 115 THR A CA 1
ATOM 952 C C . THR A 1 115 ? -15.851 -10.946 20.169 1.00 96.38 115 THR A C 1
ATOM 954 O O . THR A 1 115 ? -16.505 -11.856 20.673 1.00 96.38 115 THR A O 1
ATOM 957 N N . ILE A 1 116 ? -14.627 -11.159 19.672 1.00 94.69 116 ILE A N 1
ATOM 958 C CA . ILE A 1 116 ? -13.920 -12.438 19.815 1.00 94.69 116 ILE A CA 1
ATOM 959 C C . ILE A 1 116 ? -13.482 -12.626 21.270 1.00 94.69 116 ILE A C 1
ATOM 961 O O . ILE A 1 116 ? -13.669 -13.709 21.819 1.00 94.69 116 ILE A O 1
ATOM 965 N N . LEU A 1 117 ? -12.946 -11.577 21.892 1.00 92.56 117 LEU A N 1
ATOM 966 C CA . LEU A 1 117 ? -12.495 -11.593 23.280 1.00 92.56 117 LEU A CA 1
ATOM 967 C C . LEU A 1 117 ? -13.654 -11.840 24.256 1.00 92.56 117 LEU A C 1
ATOM 969 O O . LEU A 1 117 ? -13.508 -12.637 25.170 1.00 92.56 117 LEU A O 1
ATOM 973 N N . GLU A 1 118 ? -14.824 -11.246 24.031 1.00 90.81 118 GLU A N 1
ATOM 974 C CA . GLU A 1 118 ? -16.026 -11.496 24.840 1.00 90.81 118 GLU A CA 1
ATOM 975 C C . GLU A 1 118 ? -16.533 -12.938 24.709 1.00 90.81 118 GLU A C 1
ATOM 977 O O . GLU A 1 118 ? -16.956 -13.545 25.690 1.00 90.81 118 GLU A O 1
ATOM 982 N N . LYS A 1 119 ? -16.499 -13.502 23.495 1.00 93.81 119 LYS A N 1
ATOM 983 C CA . LYS A 1 119 ? -17.028 -14.849 23.230 1.00 93.81 119 LYS A CA 1
ATOM 984 C C . LYS A 1 119 ? -16.122 -15.962 23.733 1.00 93.81 119 LYS A C 1
ATOM 986 O O . LYS A 1 119 ? -16.620 -16.995 24.168 1.00 93.81 119 LYS A O 1
ATOM 991 N N . TYR A 1 120 ? -14.815 -15.782 23.592 1.00 90.38 120 TYR A N 1
ATOM 992 C CA . TYR A 1 120 ? -13.839 -16.845 23.825 1.00 90.38 120 TYR A CA 1
ATOM 993 C C . TYR A 1 120 ? -12.921 -16.569 25.018 1.00 90.38 120 TYR A C 1
ATOM 995 O O . TYR A 1 120 ? -12.182 -17.464 25.423 1.00 90.38 120 TYR A O 1
ATOM 1003 N N . GLY A 1 121 ? -12.982 -15.369 25.602 1.00 84.19 121 GLY A N 1
ATOM 1004 C CA . GLY A 1 121 ? -12.045 -14.926 26.626 1.00 84.19 121 GLY A CA 1
ATOM 1005 C C . GLY A 1 121 ? -10.636 -14.724 26.067 1.00 84.19 121 GLY A C 1
ATOM 1006 O O . GLY A 1 121 ? -10.331 -15.037 24.912 1.00 84.19 121 GLY A O 1
ATOM 1007 N N . ASN A 1 122 ? -9.746 -14.195 26.897 1.00 83.50 122 ASN A N 1
ATOM 1008 C CA . ASN A 1 122 ? -8.333 -14.085 26.568 1.00 83.50 122 ASN A CA 1
ATOM 1009 C C . ASN A 1 122 ? -7.557 -15.187 27.292 1.00 83.50 122 ASN A C 1
ATOM 1011 O O . ASN A 1 122 ? -7.370 -15.131 28.500 1.00 83.50 122 ASN A O 1
ATOM 1015 N N . ALA A 1 123 ? -7.066 -16.183 26.556 1.00 73.94 123 ALA A N 1
ATOM 1016 C CA . ALA A 1 123 ? -6.285 -17.278 27.138 1.00 73.94 123 ALA A CA 1
ATOM 1017 C C . ALA A 1 123 ? -4.929 -16.829 27.723 1.00 73.94 123 ALA A C 1
ATOM 1019 O O . ALA A 1 123 ? -4.316 -17.574 28.484 1.00 73.94 123 ALA A O 1
ATOM 1020 N N . ALA A 1 124 ? -4.441 -15.641 27.345 1.00 74.81 124 ALA A N 1
ATOM 1021 C CA . ALA A 1 124 ? -3.225 -15.048 27.898 1.00 74.81 124 ALA A CA 1
ATOM 1022 C C . ALA A 1 124 ? -3.494 -14.179 29.135 1.00 74.81 124 ALA A C 1
ATOM 1024 O O . ALA A 1 124 ? -2.546 -13.868 29.863 1.00 74.81 124 ALA A O 1
ATOM 1025 N N . ASP A 1 125 ? -4.756 -13.815 29.388 1.00 68.94 125 ASP A N 1
ATOM 1026 C CA . ASP A 1 125 ? -5.144 -13.269 30.680 1.00 68.94 125 ASP A CA 1
ATOM 1027 C C . ASP A 1 125 ? -5.153 -14.443 31.656 1.00 68.94 125 ASP A C 1
ATOM 1029 O O . ASP A 1 125 ? -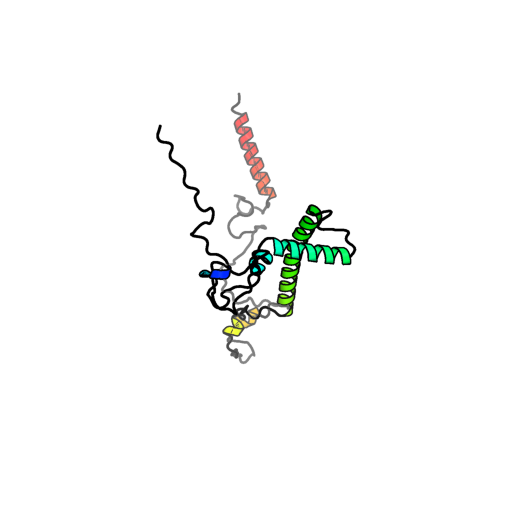6.135 -15.161 31.834 1.00 68.94 125 ASP A O 1
ATOM 1033 N N . TRP A 1 126 ? -3.995 -14.667 32.279 1.00 62.62 126 TRP A N 1
ATOM 1034 C CA . TRP A 1 126 ? -3.914 -15.381 33.543 1.00 62.62 126 TRP A CA 1
ATOM 1035 C C . TRP A 1 126 ? -4.622 -14.510 34.572 1.00 62.62 126 TRP A C 1
ATOM 1037 O O . TRP A 1 126 ? -3.973 -13.820 35.367 1.00 62.62 126 TRP A O 1
ATOM 1047 N N . ASP A 1 127 ? -5.953 -14.485 34.523 1.00 66.44 127 ASP A N 1
ATOM 1048 C CA . ASP A 1 127 ? -6.744 -13.960 35.614 1.00 66.44 127 ASP A CA 1
ATOM 1049 C C . ASP A 1 127 ? -6.156 -14.577 36.873 1.00 66.44 127 ASP A C 1
ATOM 1051 O O . ASP A 1 127 ? -6.018 -15.802 36.988 1.00 66.44 127 ASP A O 1
ATOM 1055 N N . LYS A 1 128 ? -5.702 -13.716 37.791 1.00 61.09 128 LYS A N 1
ATOM 1056 C CA . LYS A 1 128 ? -5.347 -14.158 39.132 1.00 61.09 128 LYS A CA 1
ATOM 1057 C C . LYS A 1 128 ? -6.630 -14.757 39.669 1.00 61.09 128 LYS A C 1
ATOM 1059 O O . LYS A 1 128 ? -7.494 -14.014 40.131 1.00 61.09 128 LYS A O 1
ATOM 1064 N N . LEU A 1 129 ? -6.745 -16.080 39.547 1.00 68.44 129 LEU A N 1
ATOM 1065 C CA . LEU A 1 129 ? -7.795 -16.872 40.159 1.00 68.44 129 LEU A CA 1
ATOM 1066 C C . LEU A 1 129 ? -8.004 -16.282 41.555 1.00 68.44 129 LEU A C 1
ATOM 1068 O O . LEU A 1 129 ? -7.001 -15.977 42.224 1.00 68.44 129 LEU A O 1
ATOM 1072 N N . PRO A 1 130 ? -9.260 -16.028 41.964 1.00 72.75 130 PRO A N 1
ATOM 1073 C CA . PRO A 1 130 ? -9.541 -15.396 43.242 1.00 72.75 130 PRO A CA 1
ATOM 1074 C C . PRO A 1 130 ? -8.685 -16.058 44.314 1.00 72.75 130 PRO A C 1
ATOM 1076 O O . PRO A 1 130 ? -8.500 -17.275 44.306 1.00 72.75 130 PRO A O 1
ATOM 1079 N N . ARG A 1 131 ? -8.094 -15.248 45.198 1.00 66.75 131 ARG A N 1
ATOM 1080 C CA . ARG A 1 131 ? -7.082 -15.707 46.166 1.00 66.75 131 ARG A CA 1
ATOM 1081 C C . ARG A 1 131 ? -7.556 -16.924 46.974 1.00 66.75 131 ARG A C 1
ATOM 1083 O O . ARG A 1 131 ? -6.733 -17.731 47.386 1.00 66.75 131 ARG A O 1
ATOM 1090 N N . GLU A 1 132 ? -8.865 -17.065 47.140 1.00 66.75 132 GLU A N 1
ATOM 1091 C CA . GLU A 1 132 ? -9.560 -18.208 47.733 1.00 66.75 132 GLU A CA 1
ATOM 1092 C C . GLU A 1 132 ? -9.365 -19.526 46.967 1.00 66.75 132 GLU A C 1
ATOM 1094 O O . GLU A 1 132 ? -9.187 -20.554 47.597 1.00 66.75 132 GLU A O 1
ATOM 1099 N N . LEU A 1 133 ? -9.320 -19.523 45.632 1.00 67.12 133 LEU A N 1
ATOM 1100 C CA . LEU A 1 133 ? -8.974 -20.703 44.826 1.00 67.12 133 LEU A CA 1
ATOM 1101 C C . LEU A 1 133 ? -7.461 -20.970 44.812 1.00 67.12 133 LEU A C 1
ATOM 1103 O O . LEU A 1 133 ? -7.044 -22.114 44.671 1.00 67.12 133 LEU A O 1
ATOM 1107 N N . LEU A 1 134 ? -6.635 -19.925 44.968 1.00 67.19 134 LEU A N 1
ATOM 1108 C CA . LEU A 1 134 ? -5.171 -20.053 45.001 1.00 67.19 134 LEU A CA 1
ATOM 1109 C C . LEU A 1 134 ? -4.636 -20.575 46.347 1.00 67.19 134 LEU A C 1
ATOM 1111 O O . LEU A 1 134 ? -3.614 -21.254 46.378 1.00 67.19 134 LEU A O 1
ATOM 1115 N N . LEU A 1 135 ? -5.283 -20.197 47.456 1.00 68.75 135 LEU A N 1
ATOM 1116 C CA . LEU A 1 135 ? -4.870 -20.497 48.837 1.00 68.75 135 LEU A CA 1
ATOM 1117 C C . LEU A 1 135 ? -5.897 -21.334 49.610 1.00 68.75 135 LEU A C 1
ATOM 1119 O O . LEU A 1 135 ? -5.692 -21.600 50.795 1.00 68.75 135 LEU A O 1
ATOM 1123 N N . GLY A 1 136 ? -7.008 -21.710 48.978 1.00 67.38 136 GLY A N 1
ATOM 1124 C CA . GLY A 1 136 ? -8.084 -22.451 49.616 1.00 67.38 136 GLY A CA 1
ATOM 1125 C C . GLY A 1 136 ? -7.606 -23.822 50.055 1.00 67.38 136 GLY A C 1
ATOM 1126 O O . GLY A 1 136 ? -7.444 -24.725 49.238 1.00 67.38 136 GLY A O 1
ATOM 1127 N N . GLN A 1 137 ? -7.419 -23.994 51.362 1.00 61.38 137 GLN A N 1
ATOM 1128 C CA . GLN A 1 137 ? -7.535 -25.315 51.960 1.00 61.38 137 GLN A CA 1
ATOM 1129 C C . GLN A 1 137 ? -8.944 -25.822 51.631 1.00 61.38 137 GLN A C 1
ATOM 1131 O O . GLN A 1 137 ? -9.931 -25.193 52.006 1.00 61.38 137 GLN A O 1
ATOM 1136 N N . SER A 1 138 ? -9.044 -26.938 50.909 1.00 59.62 138 SER A N 1
ATOM 1137 C CA . SER A 1 138 ? -10.314 -27.540 50.473 1.00 59.62 138 SER A CA 1
ATOM 1138 C C . SER A 1 138 ? -11.183 -28.056 51.626 1.00 59.62 138 SER A C 1
ATOM 1140 O O . SER A 1 138 ? -12.299 -28.516 51.407 1.00 59.62 138 SER A O 1
ATOM 1142 N N . GLU A 1 139 ? -10.673 -27.996 52.855 1.00 62.22 139 GLU A N 1
ATOM 1143 C CA . GLU A 1 139 ? -11.264 -28.597 54.039 1.00 62.22 139 GLU A CA 1
ATOM 1144 C C . GLU A 1 139 ? -11.356 -27.542 55.143 1.00 62.22 139 GLU A C 1
ATOM 1146 O O . GLU A 1 139 ? -10.376 -27.218 55.813 1.00 62.22 139 GLU A O 1
ATOM 1151 N N . MET A 1 140 ? -12.552 -26.983 55.331 1.00 62.06 140 MET A N 1
ATOM 1152 C CA . MET A 1 140 ? -12.829 -26.102 56.460 1.00 62.06 140 MET A CA 1
ATOM 1153 C C . MET A 1 140 ? -13.218 -26.960 57.668 1.00 62.06 140 MET A C 1
ATOM 1155 O O . MET A 1 140 ? -14.295 -27.554 57.703 1.00 62.06 140 MET A O 1
ATOM 1159 N N . GLN A 1 141 ? -12.332 -27.043 58.660 1.00 65.25 141 GLN A N 1
ATOM 1160 C CA . GLN A 1 141 ? -12.590 -27.788 59.890 1.00 65.25 141 GLN A CA 1
ATOM 1161 C C . GLN A 1 141 ? -13.557 -26.996 60.785 1.00 65.25 141 GLN A C 1
ATOM 1163 O O . GLN A 1 141 ? -13.209 -25.935 61.306 1.00 65.25 141 GLN A O 1
ATOM 1168 N N . LEU A 1 142 ? -14.781 -27.506 60.948 1.00 70.88 142 LEU A N 1
ATOM 1169 C CA . LEU A 1 142 ? -15.800 -26.935 61.829 1.00 70.88 142 LEU A CA 1
ATOM 1170 C C . LEU A 1 142 ? -15.919 -27.779 63.098 1.00 70.88 142 LEU A C 1
ATOM 1172 O O . LEU A 1 142 ? -16.196 -28.976 63.044 1.00 70.88 142 LEU A O 1
ATOM 1176 N N . GLU A 1 143 ? -15.730 -27.139 64.248 1.00 77.88 143 GLU A N 1
ATOM 1177 C CA . GLU A 1 143 ? -15.972 -27.751 65.554 1.00 77.88 143 GLU A CA 1
ATOM 1178 C C . GLU A 1 143 ? -17.317 -27.262 66.101 1.00 77.88 143 GLU A C 1
ATOM 1180 O O . GLU A 1 143 ? -17.541 -26.053 66.244 1.00 77.88 143 GLU A O 1
ATOM 1185 N N . TYR A 1 144 ? -18.204 -28.213 66.409 1.00 77.56 144 TYR A N 1
ATOM 1186 C CA . TYR A 1 144 ? -19.522 -27.956 66.984 1.00 77.56 144 TYR A CA 1
ATOM 1187 C C . TYR A 1 144 ? -19.527 -28.229 68.486 1.00 77.56 144 TYR A C 1
ATOM 1189 O O . TYR A 1 144 ? -18.999 -29.232 68.965 1.00 77.56 144 TYR A O 1
ATOM 1197 N N . ASP A 1 145 ? -20.200 -27.355 69.220 1.00 78.69 145 ASP A N 1
ATOM 1198 C CA . ASP A 1 145 ? -20.543 -27.561 70.618 1.00 78.69 145 ASP A CA 1
ATOM 1199 C C . ASP A 1 145 ? -21.597 -28.668 70.771 1.00 78.69 145 ASP A C 1
ATOM 1201 O O . ASP A 1 145 ? -22.353 -28.956 69.842 1.00 78.69 145 ASP A O 1
ATOM 1205 N N . ARG A 1 146 ? -21.755 -29.229 71.979 1.00 73.19 146 ARG A N 1
ATOM 1206 C CA . ARG A 1 146 ? -22.821 -30.222 72.273 1.00 73.19 146 ARG A CA 1
ATOM 1207 C C . ARG A 1 146 ? -24.243 -29.704 71.995 1.00 73.19 146 ARG A C 1
ATOM 1209 O O . ARG A 1 146 ? -25.158 -30.499 71.827 1.00 73.19 146 ARG A O 1
ATOM 1216 N N . ALA A 1 147 ? -24.417 -28.382 71.949 1.00 79.62 147 ALA A N 1
ATOM 1217 C CA . ALA A 1 147 ? -25.661 -27.697 71.597 1.00 79.62 147 ALA A CA 1
ATOM 1218 C C . ALA A 1 147 ? -25.771 -27.337 70.096 1.00 79.62 147 ALA A C 1
ATOM 1220 O O . ALA A 1 147 ? -26.698 -26.632 69.711 1.00 79.62 147 ALA A O 1
ATOM 1221 N N . GLY A 1 148 ? -24.817 -27.760 69.257 1.00 73.25 148 GLY A N 1
ATOM 1222 C CA . GLY A 1 148 ? -24.796 -27.506 67.811 1.00 73.25 148 GLY A CA 1
ATOM 1223 C C . GLY A 1 148 ? -24.283 -26.124 67.389 1.00 73.25 148 GLY A C 1
ATOM 1224 O O . GLY A 1 148 ? -24.382 -25.771 66.218 1.00 73.25 148 GLY A O 1
ATOM 1225 N N . ARG A 1 149 ? -23.729 -25.324 68.311 1.00 75.25 149 ARG A N 1
ATOM 1226 C CA . ARG A 1 149 ? -23.159 -23.998 68.002 1.00 75.25 149 ARG A CA 1
ATOM 1227 C C . ARG A 1 149 ? -21.726 -24.122 67.476 1.00 75.25 149 ARG A C 1
ATOM 1229 O O . ARG A 1 149 ? -20.976 -24.964 67.953 1.00 75.25 149 ARG A O 1
ATOM 1236 N N . ILE A 1 150 ? -21.343 -23.291 66.510 1.00 72.25 150 ILE A N 1
ATOM 1237 C CA . ILE A 1 150 ? -19.998 -23.303 65.907 1.00 72.25 150 ILE A CA 1
ATOM 1238 C C . ILE A 1 150 ? -19.026 -22.568 66.842 1.00 72.25 150 ILE A C 1
ATOM 1240 O O . ILE A 1 150 ? -19.288 -21.417 67.175 1.00 72.25 150 ILE A O 1
ATOM 1244 N N . ILE A 1 151 ? -17.925 -23.209 67.256 1.00 69.81 151 ILE A N 1
ATOM 1245 C CA . ILE A 1 151 ? -16.939 -22.631 68.200 1.00 69.81 151 ILE A CA 1
ATOM 1246 C C . ILE A 1 151 ? -15.682 -22.128 67.470 1.00 69.81 151 ILE A C 1
ATOM 1248 O O . ILE A 1 151 ? -15.147 -21.069 67.792 1.00 69.81 151 ILE A O 1
ATOM 1252 N N . LYS A 1 152 ? -15.206 -22.869 66.460 1.00 64.06 152 LYS A N 1
ATOM 1253 C CA . LYS A 1 152 ? -14.073 -22.484 65.598 1.00 64.06 152 LYS A CA 1
ATOM 1254 C C . LYS A 1 152 ? -14.552 -22.255 64.166 1.00 64.06 152 LYS A C 1
ATOM 1256 O O . LYS A 1 152 ? -15.374 -23.013 63.665 1.00 64.06 152 LYS A O 1
ATOM 1261 N N . GLY A 1 153 ? -14.044 -21.203 63.520 1.00 60.28 153 GLY A N 1
ATOM 1262 C CA . GLY A 1 153 ? -14.441 -20.799 62.158 1.00 60.28 153 GLY A CA 1
ATOM 1263 C C . GLY A 1 153 ? -15.567 -19.756 62.089 1.00 60.28 153 GLY A C 1
ATOM 1264 O O . GLY A 1 153 ? -15.947 -19.321 61.005 1.00 60.28 153 GLY A O 1
ATOM 1265 N N . GLN A 1 154 ? -16.064 -19.293 63.238 1.00 56.56 154 GLN A N 1
ATOM 1266 C CA . GLN A 1 154 ? -17.230 -18.406 63.348 1.00 56.56 154 GLN A CA 1
ATOM 1267 C C . GLN A 1 154 ? -17.049 -17.036 62.659 1.00 56.56 154 GLN A C 1
ATOM 1269 O O . GLN A 1 154 ? -18.012 -16.458 62.164 1.00 56.56 154 GLN A O 1
ATOM 1274 N N . LEU A 1 155 ? -15.811 -16.536 62.564 1.00 51.12 155 LEU A N 1
ATOM 1275 C CA . LEU A 1 155 ? -15.503 -15.236 61.950 1.00 51.12 155 LEU A CA 1
ATOM 1276 C C . LEU A 1 155 ? -15.578 -15.234 60.413 1.00 51.12 155 LEU A C 1
ATOM 1278 O O . LEU A 1 155 ? -15.796 -14.176 59.832 1.00 51.12 155 LEU A O 1
ATOM 1282 N N . LEU A 1 156 ? -15.425 -16.389 59.755 1.00 50.47 156 LEU A N 1
ATOM 1283 C CA . LEU A 1 156 ? -15.535 -16.496 58.291 1.00 50.47 156 LEU A CA 1
ATOM 1284 C C . LEU A 1 156 ? -16.948 -16.878 57.835 1.00 50.47 156 LEU A C 1
ATOM 1286 O O . LEU A 1 156 ? -17.336 -16.561 56.719 1.00 50.47 156 LEU A O 1
ATOM 1290 N N . PHE A 1 157 ? -17.739 -17.525 58.694 1.00 46.38 157 PHE A N 1
ATOM 1291 C CA . PHE A 1 157 ? -19.093 -17.962 58.340 1.00 46.38 157 PHE A CA 1
ATOM 1292 C C . PHE A 1 157 ? -20.094 -16.793 58.290 1.00 46.38 157 PHE A C 1
ATOM 1294 O O . PHE A 1 157 ? -20.991 -16.763 57.449 1.00 46.38 157 PHE A O 1
ATOM 1301 N N . ASN A 1 158 ? -19.904 -15.781 59.142 1.00 51.09 158 ASN A N 1
ATOM 1302 C CA . ASN A 1 158 ? -20.811 -14.634 59.237 1.00 51.09 158 ASN A CA 1
ATOM 1303 C C . ASN A 1 158 ? -20.686 -13.633 58.071 1.00 51.09 158 ASN A C 1
ATOM 1305 O O . ASN A 1 158 ? -21.562 -12.785 57.920 1.00 51.09 158 ASN A O 1
ATOM 1309 N N . SER A 1 159 ? -19.647 -13.714 57.229 1.00 47.44 159 SER A N 1
ATOM 1310 C CA . SER A 1 159 ? -19.530 -12.856 56.036 1.00 47.44 159 SER A CA 1
ATOM 1311 C C . SER A 1 159 ? -20.418 -13.324 54.873 1.00 47.44 159 SER A C 1
ATOM 1313 O O . SER A 1 159 ? -20.821 -12.504 54.050 1.00 47.44 159 SER A O 1
ATOM 1315 N N . LEU A 1 160 ? -20.782 -14.612 54.839 1.00 47.22 160 LEU A N 1
ATOM 1316 C CA . LEU A 1 160 ? -21.603 -15.233 53.789 1.00 47.22 160 LEU A CA 1
ATOM 1317 C C . LEU A 1 160 ? -23.122 -15.117 54.038 1.00 47.22 160 LEU A C 1
ATOM 1319 O O . LEU A 1 160 ? -23.902 -15.338 53.118 1.00 47.22 160 LEU A O 1
ATOM 1323 N N . ILE A 1 161 ? -23.556 -14.739 55.249 1.00 48.81 161 ILE A N 1
ATOM 1324 C CA . ILE A 1 161 ? -24.981 -14.668 55.655 1.00 48.81 161 ILE A CA 1
ATOM 1325 C C . ILE A 1 161 ? -25.553 -13.237 55.516 1.00 48.81 161 ILE A C 1
ATOM 1327 O O . ILE A 1 161 ? -26.655 -12.935 55.956 1.00 48.81 161 ILE A O 1
ATOM 1331 N N . SER A 1 162 ? -24.846 -12.322 54.846 1.00 44.16 162 SER A N 1
ATOM 1332 C CA . SER A 1 162 ? -25.337 -10.953 54.602 1.00 44.16 162 SER A CA 1
ATOM 1333 C C . SER A 1 162 ? -26.282 -10.823 53.397 1.00 44.16 162 SER A C 1
ATOM 1335 O O . SER A 1 162 ? -26.586 -9.713 52.962 1.00 44.16 162 SER A O 1
ATOM 1337 N N . ILE A 1 163 ? -26.788 -11.939 52.862 1.00 42.81 163 ILE A N 1
ATOM 1338 C CA . ILE A 1 163 ? -27.799 -11.942 51.803 1.00 42.81 163 ILE A CA 1
ATOM 1339 C C . ILE A 1 163 ? -29.060 -12.587 52.372 1.00 42.81 163 ILE A C 1
ATOM 1341 O O . ILE A 1 163 ? -29.125 -13.797 52.557 1.00 42.81 163 ILE A O 1
ATOM 1345 N N . SER A 1 164 ? -30.058 -11.742 52.631 1.00 45.12 164 SER A N 1
ATOM 1346 C CA . SER A 1 164 ? -31.424 -12.076 53.047 1.00 45.12 164 SER A CA 1
ATOM 1347 C C . SER A 1 164 ? -31.553 -12.849 54.361 1.00 45.12 164 SER A C 1
ATOM 1349 O O . SER A 1 164 ? -31.491 -14.068 54.365 1.00 45.12 164 SER A O 1
ATOM 1351 N N . ILE A 1 165 ? -31.807 -12.130 55.455 1.00 35.72 165 ILE A N 1
ATOM 1352 C CA . ILE A 1 165 ? -32.895 -12.387 56.414 1.00 35.72 165 ILE A CA 1
ATOM 1353 C C . ILE A 1 165 ? -32.888 -11.206 57.392 1.00 35.72 165 ILE A C 1
ATOM 1355 O O . ILE A 1 165 ? -31.923 -10.975 58.121 1.00 35.72 165 ILE A O 1
ATOM 1359 N N . ASP A 1 166 ? -33.976 -10.442 57.377 1.00 43.56 166 ASP A N 1
ATOM 1360 C CA . ASP A 1 166 ? -34.320 -9.545 58.470 1.00 43.56 166 ASP A CA 1
ATOM 1361 C C . ASP A 1 166 ? -34.527 -10.377 59.745 1.00 43.56 166 ASP A C 1
ATOM 1363 O O . ASP A 1 166 ? -35.170 -11.424 59.705 1.00 43.56 166 ASP A O 1
ATOM 1367 N N . VAL A 1 167 ? -34.064 -9.845 60.882 1.00 35.75 167 VAL A N 1
ATOM 1368 C CA . VAL A 1 167 ? -34.282 -10.333 62.259 1.00 35.75 167 VAL A CA 1
ATOM 1369 C C . VAL A 1 167 ? -33.290 -11.399 62.752 1.00 35.75 167 VAL A C 1
ATOM 1371 O O . VAL A 1 167 ? -33.479 -12.596 62.580 1.00 35.75 167 VAL A O 1
ATOM 1374 N N . PHE A 1 168 ? -32.273 -10.967 63.502 1.00 31.72 168 PHE A N 1
ATOM 1375 C CA . PHE A 1 168 ? -32.266 -10.993 64.978 1.00 31.72 168 PHE A CA 1
ATOM 1376 C C . PHE A 1 168 ? -30.898 -10.482 65.460 1.00 31.72 168 PHE A C 1
ATOM 1378 O O . PHE A 1 168 ? -29.864 -10.910 64.956 1.00 31.72 168 PHE A O 1
ATOM 1385 N N . GLN A 1 169 ? -30.886 -9.548 66.414 1.00 40.84 169 GLN A N 1
ATOM 1386 C CA . GLN A 1 169 ? -29.678 -8.968 67.010 1.00 40.84 169 GLN A CA 1
ATOM 1387 C C . GLN A 1 169 ? -28.765 -10.042 67.618 1.00 40.84 169 GLN A C 1
ATOM 1389 O O . GLN A 1 169 ? -28.859 -10.378 68.795 1.00 40.84 169 GLN A O 1
ATOM 1394 N N . GLN A 1 170 ? -27.832 -10.553 66.828 1.00 40.88 170 GLN A N 1
ATOM 1395 C CA . GLN A 1 170 ? -26.542 -10.986 67.334 1.00 40.88 170 GLN A CA 1
ATOM 1396 C C . GLN A 1 170 ? -25.521 -10.097 66.663 1.00 40.88 170 GLN A C 1
ATOM 1398 O O . GLN A 1 170 ? -25.153 -10.283 65.507 1.00 40.88 170 GLN A O 1
ATOM 1403 N N . GLU A 1 171 ? -25.165 -9.052 67.404 1.00 42.53 171 GLU A N 1
ATOM 1404 C CA . GLU A 1 171 ? -24.102 -8.137 67.051 1.00 42.53 171 GLU A CA 1
ATOM 1405 C C . GLU A 1 171 ? -22.888 -8.966 66.641 1.00 42.53 171 GLU A C 1
ATOM 1407 O O . GLU A 1 171 ? -22.342 -9.746 67.426 1.00 42.53 171 GLU A O 1
ATOM 1412 N N . ALA A 1 172 ? -22.513 -8.834 65.370 1.00 50.09 172 ALA A N 1
ATOM 1413 C CA . ALA A 1 172 ? -21.235 -9.295 64.881 1.00 50.09 172 ALA A CA 1
ATOM 1414 C C . ALA A 1 172 ? -20.168 -8.853 65.888 1.00 50.09 172 ALA A C 1
ATOM 1416 O O . ALA A 1 172 ? -20.173 -7.700 66.321 1.00 50.09 172 ALA A O 1
ATOM 1417 N N . ALA A 1 173 ? -19.294 -9.780 66.278 1.00 50.25 173 ALA A N 1
ATOM 1418 C CA . ALA A 1 173 ? -18.228 -9.581 67.253 1.00 50.25 173 ALA A CA 1
ATOM 1419 C C . ALA A 1 173 ? -17.128 -8.647 66.711 1.00 50.25 173 ALA A C 1
ATOM 1421 O O . ALA A 1 173 ? -15.955 -9.007 66.635 1.00 50.25 173 ALA A O 1
ATOM 1422 N N . PHE A 1 174 ? -17.509 -7.441 66.300 1.00 53.88 174 PHE A N 1
ATOM 1423 C CA . PHE A 1 174 ? -16.597 -6.329 66.167 1.00 53.88 174 PHE A CA 1
ATOM 1424 C C . PHE A 1 174 ? -16.201 -5.903 67.583 1.00 53.88 174 PHE A C 1
ATOM 1426 O O . PHE A 1 174 ? -17.076 -5.745 68.440 1.00 53.88 174 PHE A O 1
ATOM 1433 N N . PRO A 1 175 ? -14.902 -5.739 67.869 1.00 56.78 175 PRO A N 1
ATOM 1434 C CA . PRO A 1 175 ? -14.461 -5.237 69.160 1.00 56.78 175 PRO A CA 1
ATOM 1435 C C . PRO A 1 175 ? -14.959 -3.795 69.323 1.00 56.78 175 PRO A C 1
ATOM 1437 O O . PRO A 1 175 ? -14.365 -2.869 68.780 1.00 56.78 175 PRO A O 1
ATOM 1440 N N . ARG A 1 176 ? -16.068 -3.602 70.045 1.00 59.25 176 ARG A N 1
ATOM 1441 C CA . ARG A 1 176 ? -16.538 -2.271 70.444 1.00 59.25 176 ARG A CA 1
ATOM 1442 C C . ARG A 1 176 ? -15.721 -1.788 71.636 1.00 59.25 176 ARG A C 1
ATOM 1444 O O . ARG A 1 176 ? -15.382 -2.576 72.524 1.00 59.25 176 ARG A O 1
ATOM 1451 N N . SER A 1 177 ? -15.404 -0.499 71.673 1.00 68.62 177 SER A N 1
ATOM 1452 C CA . SER A 1 177 ? -14.849 0.096 72.884 1.00 68.62 177 SER A CA 1
ATOM 1453 C C . SER A 1 177 ? -15.921 0.173 73.985 1.00 68.62 177 SER A C 1
ATOM 1455 O O . SER A 1 177 ? -17.108 -0.043 73.751 1.00 68.62 177 SER A O 1
ATOM 1457 N N . LYS A 1 178 ? -15.507 0.453 75.229 1.00 76.12 178 LYS A N 1
ATOM 1458 C CA . LYS A 1 178 ? -16.411 0.550 76.394 1.00 76.12 178 LYS A CA 1
ATOM 1459 C C . LYS A 1 178 ? -17.456 1.675 76.260 1.00 76.12 178 LYS A C 1
ATOM 1461 O O . LYS A 1 178 ? -18.414 1.699 77.027 1.00 76.12 178 LYS A O 1
ATOM 1466 N N . TYR A 1 179 ? -17.243 2.621 75.351 1.00 71.38 179 TYR A N 1
ATOM 1467 C CA . TYR A 1 179 ? -18.072 3.808 75.194 1.00 71.38 179 TYR A CA 1
ATOM 1468 C C . TYR A 1 179 ? -18.978 3.674 73.971 1.00 71.38 179 TYR A C 1
ATOM 1470 O O . TYR A 1 179 ? -18.619 3.029 72.990 1.00 71.38 179 TYR A O 1
ATOM 1478 N N . GLU A 1 180 ? -20.158 4.285 74.040 1.00 68.62 180 GLU A N 1
ATOM 1479 C CA . GLU A 1 180 ? -21.081 4.355 72.910 1.00 68.62 180 GLU A CA 1
ATOM 1480 C C . GLU A 1 180 ? -20.466 5.233 71.806 1.00 68.62 180 GLU A C 1
ATOM 1482 O O . GLU A 1 180 ? -20.321 6.448 71.956 1.00 68.62 180 GLU A O 1
ATOM 1487 N N . GLU A 1 181 ? -20.045 4.596 70.716 1.00 67.94 181 GLU A N 1
ATOM 1488 C CA . GLU A 1 181 ? -19.532 5.254 69.513 1.00 67.94 181 GLU A CA 1
ATOM 1489 C C . GLU A 1 181 ? -20.700 5.678 68.599 1.00 67.94 181 GLU A C 1
ATOM 1491 O O . GLU A 1 181 ? -21.789 5.107 68.656 1.00 67.94 181 GLU A O 1
ATOM 1496 N N . ASP A 1 182 ? -20.479 6.697 67.764 1.00 69.31 182 ASP A N 1
ATOM 1497 C CA . ASP A 1 182 ? -21.417 7.167 66.728 1.00 69.31 182 ASP A CA 1
ATOM 1498 C C . ASP A 1 182 ? -22.772 7.741 67.201 1.00 69.31 182 ASP A C 1
ATOM 1500 O O . ASP A 1 182 ? -23.756 7.744 66.458 1.00 69.31 182 ASP A O 1
ATOM 1504 N N . ILE A 1 183 ? -22.836 8.324 68.404 1.00 73.31 183 ILE A N 1
ATOM 1505 C CA . ILE A 1 183 ? -24.016 9.091 68.839 1.00 73.31 183 ILE A CA 1
ATOM 1506 C C . ILE A 1 183 ? -24.057 10.448 68.118 1.00 73.31 183 ILE A C 1
ATOM 1508 O O . ILE A 1 183 ? -23.293 11.368 68.418 1.00 73.31 183 ILE A O 1
ATOM 1512 N N . LEU A 1 184 ? -25.001 10.598 67.191 1.00 73.56 184 LEU A N 1
ATOM 1513 C CA . LEU A 1 184 ? -25.247 11.834 66.447 1.00 73.56 184 LEU A CA 1
ATOM 1514 C C . LEU A 1 184 ? -26.367 12.634 67.126 1.00 73.56 184 LEU A C 1
ATOM 1516 O O . LEU A 1 184 ? -27.554 12.366 66.958 1.00 73.56 184 LEU A O 1
ATOM 1520 N N . ILE A 1 185 ? -25.988 13.628 67.924 1.00 76.06 185 ILE A N 1
ATOM 1521 C CA . ILE A 1 185 ? -26.936 14.499 68.633 1.00 76.06 185 ILE A CA 1
ATOM 1522 C C . ILE A 1 185 ? -27.515 15.526 67.636 1.00 76.06 185 ILE A C 1
ATOM 1524 O O . ILE A 1 185 ? -26.805 15.975 66.744 1.00 76.06 185 ILE A O 1
ATOM 1528 N N . ASN A 1 186 ? -28.791 15.911 67.764 1.00 75.38 186 ASN A N 1
ATOM 1529 C CA . ASN A 1 186 ? -29.437 17.027 67.039 1.00 75.38 186 ASN A CA 1
ATOM 1530 C C . ASN A 1 186 ? -29.199 17.083 65.505 1.00 75.38 186 ASN A C 1
ATOM 1532 O O . ASN A 1 186 ? -28.978 18.164 64.946 1.00 75.38 186 ASN A O 1
ATOM 1536 N N . ASN A 1 187 ? -29.283 15.929 64.823 1.00 77.69 187 ASN A N 1
ATOM 1537 C CA . ASN A 1 187 ? -29.146 15.766 63.360 1.00 77.69 187 ASN A CA 1
ATOM 1538 C C . ASN A 1 187 ? -27.790 16.198 62.766 1.00 77.69 187 ASN A C 1
ATOM 1540 O O . ASN A 1 187 ? -27.694 16.534 61.583 1.00 77.69 187 ASN A O 1
ATOM 1544 N N . HIS A 1 188 ? -26.723 16.181 63.564 1.00 78.94 188 HIS A N 1
ATOM 1545 C CA . HIS A 1 188 ? -25.365 16.356 63.043 1.00 78.94 188 HIS A CA 1
ATOM 1546 C C . HIS A 1 188 ? -24.914 15.106 62.280 1.00 78.94 188 HIS A C 1
ATOM 1548 O O . HIS A 1 188 ? -25.274 13.996 62.643 1.00 78.94 188 HIS A O 1
ATOM 1554 N N . ALA A 1 189 ? -24.123 15.282 61.218 1.00 75.56 189 ALA A N 1
ATOM 1555 C CA . ALA A 1 189 ? -23.627 14.180 60.376 1.00 75.56 189 ALA A CA 1
ATOM 1556 C C . ALA A 1 189 ? -22.202 13.717 60.742 1.00 75.56 189 ALA A C 1
ATOM 1558 O O . ALA A 1 189 ? -21.643 12.829 60.105 1.00 75.56 189 ALA A O 1
ATOM 1559 N N . THR A 1 190 ? -21.577 14.351 61.734 1.00 72.50 190 THR A N 1
ATOM 1560 C CA . THR A 1 190 ? -20.191 14.090 62.135 1.00 72.50 190 THR A CA 1
ATOM 1561 C C . THR A 1 190 ? -20.089 14.031 63.651 1.00 72.50 190 THR A C 1
ATOM 1563 O O . THR A 1 190 ? -20.534 14.961 64.320 1.00 72.50 190 THR A O 1
ATOM 1566 N N . VAL A 1 191 ? -19.441 12.987 64.171 1.00 66.50 191 VAL A N 1
ATOM 1567 C CA . VAL A 1 191 ? -19.285 12.718 65.615 1.00 66.50 191 VAL A CA 1
ATOM 1568 C C . VAL A 1 191 ? -18.487 13.815 66.338 1.00 66.50 191 VAL A C 1
ATOM 1570 O O . VAL A 1 191 ? -18.755 14.132 67.492 1.00 66.50 191 VAL A O 1
ATOM 1573 N N . TRP A 1 192 ? -17.538 14.455 65.649 1.00 62.97 192 TRP A N 1
ATOM 1574 C CA . TRP A 1 192 ? -16.640 15.446 66.243 1.00 62.97 192 TRP A CA 1
ATOM 1575 C C . TRP A 1 192 ? -16.984 16.867 65.778 1.00 62.97 192 TRP A C 1
ATOM 1577 O O . TRP A 1 192 ? -16.548 17.306 64.716 1.00 62.97 192 TRP A O 1
ATOM 1587 N N . GLY A 1 193 ? -17.768 17.573 66.600 1.00 64.94 193 GLY A N 1
ATOM 1588 C CA . GLY A 1 193 ? -17.842 19.039 66.672 1.00 64.94 193 GLY A CA 1
ATOM 1589 C C . GLY A 1 193 ? -18.298 19.776 65.412 1.00 64.94 193 GLY A C 1
ATOM 1590 O O . GLY A 1 193 ? -17.453 20.218 64.643 1.00 64.94 193 GLY A O 1
ATOM 1591 N N . TYR A 1 194 ? -19.618 19.965 65.249 1.00 74.00 194 TYR A N 1
ATOM 1592 C CA . TYR A 1 194 ? -20.311 20.907 64.337 1.00 74.00 194 TYR A CA 1
ATOM 1593 C C . TYR A 1 194 ? -19.714 21.118 62.930 1.00 74.00 194 TYR A C 1
ATOM 1595 O O . TYR A 1 194 ? -20.018 22.108 62.266 1.00 74.00 194 TYR A O 1
ATOM 1603 N N . LYS A 1 195 ? -18.896 20.192 62.418 1.00 76.06 195 LYS A N 1
ATOM 1604 C CA . LYS A 1 195 ? -18.174 20.349 61.149 1.00 76.06 195 LYS A CA 1
ATOM 1605 C C . LYS A 1 195 ? -19.129 20.465 59.965 1.00 76.06 195 LYS A C 1
ATOM 1607 O O . LYS A 1 195 ? -18.805 21.119 58.981 1.00 76.06 195 LYS A O 1
ATOM 1612 N N . CYS A 1 196 ? -20.317 19.876 60.082 1.00 78.06 196 CYS A N 1
ATOM 1613 C CA . CYS A 1 196 ? -21.359 19.936 59.063 1.00 78.06 196 CYS A CA 1
ATOM 1614 C C . CYS A 1 196 ? -21.879 21.339 58.738 1.00 78.06 196 CYS A C 1
ATOM 1616 O O . CYS A 1 196 ? -22.440 21.569 57.675 1.00 78.06 196 CYS A O 1
ATOM 1618 N N . CYS A 1 197 ? -21.772 22.237 59.703 1.00 75.88 197 CYS A N 1
ATOM 1619 C CA . CYS A 1 197 ? -22.712 23.334 59.883 1.00 75.88 197 CYS A CA 1
ATOM 1620 C C . CYS A 1 197 ? -22.005 24.562 60.493 1.00 75.88 197 CYS A C 1
ATOM 1622 O O . CYS A 1 197 ? -22.585 25.641 60.552 1.00 75.88 197 CYS A O 1
ATOM 1624 N N . MET A 1 198 ? -20.744 24.399 60.919 1.00 77.56 198 MET A N 1
ATOM 1625 C CA . MET A 1 198 ? -19.821 25.407 61.453 1.00 77.56 198 MET A CA 1
ATOM 1626 C C . MET A 1 198 ? -20.380 26.251 62.607 1.00 77.56 198 MET A C 1
ATOM 1628 O O . MET A 1 198 ? -19.913 27.357 62.872 1.00 77.56 198 MET A O 1
ATOM 1632 N N . GLN A 1 199 ? -21.376 25.729 63.320 1.00 76.62 199 GLN A N 1
ATOM 1633 C CA . GLN A 1 199 ? -21.962 26.397 64.474 1.00 76.62 199 GLN A CA 1
ATOM 1634 C C . GLN A 1 199 ? -20.991 26.342 65.658 1.00 76.62 199 GLN A C 1
ATOM 1636 O O . GLN A 1 199 ? -20.398 25.309 65.956 1.00 76.62 199 GLN A O 1
ATOM 1641 N N . THR A 1 200 ? -20.840 27.464 66.356 1.00 78.50 200 THR A N 1
ATOM 1642 C CA . THR A 1 200 ? -19.960 27.589 67.530 1.00 78.50 200 THR A CA 1
ATOM 1643 C C . THR A 1 200 ? -20.708 27.424 68.855 1.00 78.50 200 THR A C 1
ATOM 1645 O O . THR A 1 200 ? -20.097 27.457 69.921 1.00 78.50 200 THR A O 1
ATOM 1648 N N . ILE A 1 201 ? -22.032 27.243 68.799 1.00 80.88 201 ILE A N 1
ATOM 1649 C CA . ILE A 1 201 ? -22.908 27.133 69.968 1.00 80.88 201 ILE A CA 1
ATOM 1650 C C . ILE A 1 201 ? -23.141 25.657 70.295 1.00 80.88 201 ILE A C 1
ATOM 1652 O O . ILE A 1 201 ? -23.611 24.889 69.452 1.00 80.88 201 ILE A O 1
ATOM 1656 N N . LEU A 1 202 ? -22.862 25.280 71.542 1.00 79.19 202 LEU A N 1
ATOM 1657 C CA . LEU A 1 202 ? -23.106 23.938 72.071 1.00 79.19 202 LEU A CA 1
ATOM 1658 C C . LEU A 1 202 ? -24.603 23.574 72.011 1.00 79.19 202 LEU A C 1
ATOM 1660 O O . LEU A 1 202 ? -25.472 24.392 72.296 1.00 79.19 202 LEU A O 1
ATOM 1664 N N . ASN A 1 203 ? -24.891 22.326 71.651 1.00 78.12 203 ASN A N 1
ATOM 1665 C CA . ASN A 1 203 ? -26.212 21.719 71.438 1.00 78.12 203 ASN A CA 1
ATOM 1666 C C . ASN A 1 203 ? -27.122 22.396 70.399 1.00 78.12 203 ASN A C 1
ATOM 1668 O O . ASN A 1 203 ? -28.332 22.176 70.401 1.00 78.12 203 ASN A O 1
ATOM 1672 N N . SER A 1 204 ? -26.565 23.166 69.467 1.00 79.25 204 SER A N 1
ATOM 1673 C CA . SER A 1 204 ? -27.336 23.720 68.349 1.00 79.25 204 SER A CA 1
ATOM 1674 C C . SER A 1 204 ? -27.846 22.625 67.398 1.00 79.25 204 SER A C 1
ATOM 1676 O O . SER A 1 204 ? -27.236 21.561 67.262 1.00 79.25 204 SER A O 1
ATOM 1678 N N . TYR A 1 205 ? -29.005 22.859 66.777 1.00 83.12 205 TYR A N 1
ATOM 1679 C CA . TYR A 1 205 ? -29.541 21.988 65.729 1.00 83.12 205 TYR A CA 1
ATOM 1680 C C . TYR A 1 205 ? -28.822 22.246 64.408 1.00 83.12 205 TYR A C 1
ATOM 1682 O O . TYR A 1 205 ? -28.612 23.401 64.026 1.00 83.12 205 TYR A O 1
ATOM 1690 N N . CYS A 1 206 ? -28.495 21.172 63.689 1.00 83.06 206 CYS A N 1
ATOM 1691 C CA . CYS A 1 206 ? -27.895 21.277 62.367 1.00 83.06 206 CYS A CA 1
ATOM 1692 C C . CYS A 1 206 ? -28.835 22.021 61.403 1.00 83.06 206 CYS A C 1
ATOM 1694 O O . CYS A 1 206 ? -29.924 21.545 61.087 1.00 83.06 206 CYS A O 1
ATOM 1696 N N . THR A 1 207 ? -28.404 23.188 60.919 1.00 80.19 207 THR A N 1
ATOM 1697 C CA . THR A 1 207 ? -29.125 23.985 59.910 1.00 80.19 207 THR A CA 1
ATOM 1698 C C . THR A 1 207 ? -28.667 23.697 58.474 1.00 80.19 207 THR A C 1
ATOM 1700 O O . THR A 1 207 ? -29.165 24.315 57.533 1.00 80.19 207 THR A O 1
ATOM 1703 N N . GLY A 1 208 ? -27.733 22.755 58.287 1.00 81.88 208 GLY A N 1
ATOM 1704 C CA . GLY A 1 208 ? -27.200 22.360 56.981 1.00 81.88 208 GLY A CA 1
ATOM 1705 C C . GLY A 1 208 ? -26.550 23.509 56.197 1.00 81.88 208 GLY A C 1
ATOM 1706 O O . GLY A 1 208 ? -26.128 24.516 56.769 1.00 81.88 208 GLY A O 1
ATOM 1707 N N . ALA A 1 209 ? -26.494 23.367 54.868 1.00 79.94 209 ALA A N 1
ATOM 1708 C CA . ALA A 1 209 ? -25.878 24.349 53.967 1.00 79.94 209 ALA A CA 1
ATOM 1709 C C . ALA A 1 209 ? -26.537 25.742 54.039 1.00 79.94 209 ALA A C 1
ATOM 1711 O O . ALA A 1 209 ? -25.844 26.755 54.001 1.00 79.94 209 ALA A O 1
ATOM 1712 N N . ALA A 1 210 ? -27.857 25.799 54.250 1.00 81.00 210 ALA A N 1
ATOM 1713 C CA . ALA A 1 210 ? -28.602 27.054 54.371 1.00 81.00 210 ALA A CA 1
ATOM 1714 C C . ALA A 1 210 ? -28.132 27.920 55.557 1.00 81.00 210 ALA A C 1
ATOM 1716 O O . ALA A 1 210 ? -28.160 29.149 55.490 1.00 81.00 210 ALA A O 1
ATOM 1717 N N . GLY A 1 211 ? -27.667 27.293 56.644 1.00 80.94 211 GLY A N 1
ATOM 1718 C CA . GLY A 1 211 ? -27.093 28.007 57.784 1.00 80.94 211 GLY A CA 1
ATOM 1719 C C . GLY A 1 211 ? -25.745 28.663 57.481 1.00 80.94 211 GLY A C 1
ATOM 1720 O O . GLY A 1 211 ? -25.472 29.752 57.986 1.00 80.94 211 GLY A O 1
ATOM 1721 N N . ILE A 1 212 ? -24.927 28.023 56.641 1.00 80.81 212 ILE A N 1
ATOM 1722 C CA . ILE A 1 212 ? -23.595 28.511 56.260 1.00 80.81 212 ILE A CA 1
ATOM 1723 C C . ILE A 1 212 ? -23.736 29.768 55.393 1.00 80.81 212 ILE A C 1
ATOM 1725 O O . ILE A 1 212 ? -23.151 30.802 55.710 1.00 80.81 212 ILE A O 1
ATOM 1729 N N . GLU A 1 213 ? -24.605 29.731 54.380 1.00 82.31 213 GLU A N 1
ATOM 1730 C CA . GLU A 1 213 ? -24.874 30.880 53.502 1.00 82.31 213 GLU A CA 1
ATOM 1731 C C . GLU A 1 213 ? -25.444 32.087 54.276 1.00 82.31 213 GLU A C 1
ATOM 1733 O O . GLU A 1 213 ? -25.076 33.246 54.043 1.00 82.31 213 GLU A O 1
ATOM 1738 N N . ALA A 1 214 ? -26.320 31.840 55.255 1.00 81.31 214 ALA A N 1
ATOM 1739 C CA . ALA A 1 214 ? -26.856 32.890 56.119 1.00 81.31 214 ALA A CA 1
ATOM 1740 C C . ALA A 1 214 ? -25.767 33.535 57.001 1.00 81.31 214 ALA A C 1
ATOM 1742 O O . ALA A 1 214 ? -25.751 34.758 57.172 1.00 81.31 214 ALA A O 1
ATOM 1743 N N . ALA A 1 215 ? -24.830 32.742 57.527 1.00 79.75 215 ALA A N 1
ATOM 1744 C CA . ALA A 1 215 ? -23.708 33.243 58.318 1.00 79.75 215 ALA A CA 1
ATOM 1745 C C . ALA A 1 215 ? -22.708 34.046 57.465 1.00 79.75 215 ALA A C 1
ATOM 1747 O O . ALA A 1 215 ? -22.270 35.125 57.874 1.00 79.75 215 ALA A O 1
ATOM 1748 N N . GLU A 1 216 ? -22.392 33.579 56.254 1.00 80.19 216 GLU A N 1
ATOM 1749 C CA . GLU A 1 216 ? -21.518 34.290 55.312 1.00 80.19 216 GLU A CA 1
ATOM 1750 C C . GLU A 1 216 ? -22.114 35.637 54.887 1.00 80.19 216 GLU A C 1
ATOM 1752 O O . GLU A 1 216 ? -21.437 36.669 54.926 1.00 80.19 216 GLU A O 1
ATOM 1757 N N . THR A 1 217 ? -23.406 35.668 54.551 1.00 80.25 217 THR A N 1
ATOM 1758 C CA . THR A 1 217 ? -24.090 36.915 54.177 1.00 80.25 217 THR A CA 1
ATOM 1759 C C . THR A 1 217 ? -24.208 37.896 55.346 1.00 80.25 217 THR A C 1
ATOM 1761 O O . THR A 1 217 ? -24.074 39.107 55.137 1.00 80.25 217 THR A O 1
ATOM 1764 N N . ALA A 1 218 ? -24.413 37.418 56.578 1.00 77.75 218 ALA A N 1
ATOM 1765 C CA . ALA A 1 218 ? -24.396 38.255 57.779 1.00 77.75 218 ALA A CA 1
ATOM 1766 C C . ALA A 1 218 ? -23.001 38.852 58.045 1.00 77.75 218 ALA A C 1
ATOM 1768 O O . ALA A 1 218 ? -22.883 40.056 58.293 1.00 77.75 218 ALA A O 1
ATOM 1769 N N . ASN A 1 219 ? -21.940 38.052 57.901 1.00 74.00 219 ASN A N 1
ATOM 1770 C CA . ASN A 1 219 ? -20.560 38.522 58.029 1.00 74.00 219 ASN A CA 1
ATOM 1771 C C . ASN A 1 219 ? -20.221 39.575 56.960 1.00 74.00 219 ASN A C 1
ATOM 1773 O O . ASN A 1 219 ? -19.720 40.650 57.294 1.00 74.00 219 ASN A O 1
ATOM 1777 N N . MET A 1 220 ? -20.587 39.343 55.695 1.00 65.50 220 MET A N 1
ATOM 1778 C CA . MET A 1 220 ? -20.402 40.303 54.593 1.00 65.50 220 MET A CA 1
ATOM 1779 C C . MET A 1 220 ? -21.160 41.625 54.812 1.00 65.50 220 MET A C 1
ATOM 1781 O O . MET A 1 220 ? -20.656 42.702 54.480 1.00 65.50 220 MET A O 1
ATOM 1785 N N . LYS A 1 221 ? -22.363 41.578 55.402 1.00 60.03 221 LYS A N 1
ATOM 1786 C CA . LYS A 1 221 ? -23.133 42.781 55.768 1.00 60.03 221 LYS A CA 1
ATOM 1787 C C . LYS A 1 221 ? -22.457 43.578 56.889 1.00 60.03 221 LYS A C 1
ATOM 1789 O O . LYS A 1 221 ? -22.427 44.806 56.804 1.00 60.03 221 LYS A O 1
ATOM 1794 N N . ASN A 1 222 ? -21.853 42.913 57.875 1.00 58.78 222 ASN A N 1
ATOM 1795 C CA . ASN A 1 222 ? -21.104 43.579 58.946 1.00 58.78 222 ASN A CA 1
ATOM 1796 C C . ASN A 1 222 ? -19.868 44.334 58.419 1.00 58.78 222 ASN A C 1
ATOM 1798 O O . ASN A 1 222 ? -19.651 45.483 58.812 1.00 58.78 222 ASN A O 1
ATOM 1802 N N . PHE A 1 223 ? -19.125 43.773 57.457 1.00 53.84 223 PHE A N 1
ATOM 1803 C CA . PHE A 1 223 ? -18.010 44.480 56.802 1.00 53.84 223 PHE A CA 1
ATOM 1804 C C . PHE A 1 223 ? -18.471 45.709 56.003 1.00 53.84 223 PHE A C 1
ATOM 1806 O O . PHE A 1 223 ? -17.825 46.760 56.027 1.00 53.84 223 PHE A O 1
ATOM 1813 N N . ARG A 1 224 ? -19.630 45.619 55.338 1.00 53.94 224 ARG A N 1
ATOM 1814 C CA . ARG A 1 224 ? -20.189 46.718 54.533 1.00 53.94 224 ARG A CA 1
ATOM 1815 C C . ARG A 1 224 ? -20.711 47.878 55.390 1.00 53.94 224 ARG A C 1
ATOM 1817 O O . ARG A 1 224 ? -20.605 49.034 54.982 1.00 53.94 224 ARG A O 1
ATOM 1824 N N . CYS A 1 225 ? -21.225 47.592 56.587 1.00 54.41 225 CYS A N 1
ATOM 1825 C CA . CYS A 1 225 ? -21.623 48.612 57.561 1.00 54.41 225 CYS A CA 1
ATOM 1826 C C . CYS A 1 225 ? -20.420 49.332 58.194 1.00 54.41 225 CYS A C 1
ATOM 1828 O O . CYS A 1 225 ? -20.529 50.514 58.520 1.00 54.41 225 CYS A O 1
ATOM 1830 N N . HIS A 1 226 ? -19.271 48.661 58.335 1.00 52.75 226 HIS A N 1
ATOM 1831 C CA . HIS A 1 226 ? -18.072 49.275 58.911 1.00 52.75 226 HIS A CA 1
ATOM 1832 C C . HIS A 1 226 ? -17.418 50.288 57.953 1.00 52.75 226 HIS A C 1
ATOM 1834 O O . HIS A 1 226 ? -17.090 51.397 58.366 1.00 52.75 226 HIS A O 1
ATOM 1840 N N . PHE A 1 227 ? -17.357 49.982 56.650 1.00 50.97 227 PHE A N 1
ATOM 1841 C CA . PHE A 1 227 ? -16.842 50.913 55.631 1.00 50.97 227 PHE A CA 1
ATOM 1842 C C . PHE A 1 227 ? -17.727 52.152 55.407 1.00 50.97 227 PHE A C 1
ATOM 1844 O O . PHE A 1 227 ? -17.219 53.226 55.089 1.00 50.97 227 PHE A O 1
ATOM 1851 N N . ARG A 1 228 ? -19.045 52.044 55.626 1.00 52.75 228 ARG A N 1
ATOM 1852 C CA . ARG A 1 228 ? -19.970 53.189 55.533 1.00 52.75 228 ARG A CA 1
ATOM 1853 C C . ARG A 1 228 ? -19.911 54.151 56.724 1.00 52.75 228 ARG A C 1
ATOM 1855 O O . ARG A 1 228 ? -20.455 55.241 56.618 1.00 52.75 228 ARG A O 1
ATOM 1862 N N . ARG A 1 229 ? -19.271 53.781 57.842 1.00 51.34 229 ARG A N 1
ATOM 1863 C CA . ARG A 1 229 ? -19.048 54.689 58.987 1.00 51.34 229 ARG A CA 1
ATOM 1864 C C . ARG A 1 229 ? -17.739 55.483 58.903 1.00 51.34 229 ARG A C 1
ATOM 1866 O O . ARG A 1 229 ? -17.557 56.390 59.700 1.00 51.34 229 ARG A O 1
ATOM 1873 N N . LEU A 1 230 ? -16.859 55.159 57.953 1.00 50.84 230 LEU A N 1
ATOM 1874 C CA . LEU A 1 230 ? -15.571 55.839 57.729 1.00 50.84 230 LEU A CA 1
ATOM 1875 C C . LEU A 1 230 ? -15.591 56.794 56.522 1.00 50.84 230 LEU A C 1
ATOM 1877 O O . LEU A 1 230 ? -14.554 57.302 56.115 1.00 50.84 230 LEU A O 1
ATOM 1881 N N . SER A 1 231 ? -16.767 57.026 55.937 1.00 48.22 231 SER A N 1
ATOM 1882 C CA . SER A 1 231 ? -16.991 57.996 54.860 1.00 48.22 231 SER A CA 1
ATOM 1883 C C . SER A 1 231 ? -17.964 59.086 55.324 1.00 48.22 231 SER A C 1
ATOM 1885 O O . SER A 1 231 ? -19.095 59.167 54.856 1.00 48.22 231 SER A O 1
ATOM 1887 N N . CYS A 1 232 ? -17.495 59.890 56.280 1.00 42.41 232 CYS A N 1
ATOM 1888 C CA . CYS A 1 232 ? -17.890 61.273 56.553 1.00 42.41 232 CYS A CA 1
ATOM 1889 C C . CYS A 1 232 ? -16.658 61.993 57.102 1.00 42.41 232 CYS A C 1
ATOM 1891 O O . CYS A 1 232 ? -16.004 61.403 57.992 1.00 42.41 232 CYS A O 1
#

InterPro domains:
  IPR021715 Pre-mRNA-splicing factor SLU7 domain [PF11708] (9-193)
  IPR039974 Pre-mRNA-splicing factor SLU7 [PTHR12942] (8-219)

Organism: Pisum sativum (NCBI:txid3888)

pLDDT: mean 78.48, std 17.12, range [31.72, 98.31]

Foldseek 3Di:
DDPPPPDPDPPDDPPDDQPCVVAVDPPFFDADPVVRATAAARCPPDDPVPDPDGGPVVVCCDDCNVVVVVLQVVQVVCVVVVDPDDCVPCVVVSVVVVVVVVVVVVVVVVVVVVVCCVVPNDPPPPPVPPVCVVPPPVDDDFDADPVRDTDPPVLVVVVVPPPDDDDDDPPDPDDDDPDDPDDDQQPDPDPPDCPQAPDPDPRDHRPGPVNVVVVVVVVVVVVVVVVVVVPD

Radius of gyration: 44.09 Å; chains: 1; bounding box: 80×92×103 Å

Sequence (232 aa):
MIQVLMRPRNLCLREDTTKYLWNLNVNSAHYDPKTRSMREDPLPVAHPNEKFYEGDNQYRNSGQALEYKDLNKHTQEAFDKGQDVHIQASPSQAELLYKNFKIMKEKVRSQMKETILEKYGNAADWDKLPRELLLGQSEMQLEYDRAGRIIKGQLLFNSLISISIDVFQQEAAFPRSKYEEDILINNHATVWGYKCCMQTILNSYCTGAAGIEAAETANMKNFRCHFRRLSC